Protein AF-A0A443SIG7-F1 (afdb_monomer_lite)

Radius of gyration: 27.16 Å; chains: 1; bounding box: 124×50×59 Å

Secondary structure (DSSP, 8-state):
---S-SS--GGG--HHHHHHHHHHHHTSTTT-SHHHHHHHHTTHHHHHHHHHHHHTS-HHHHT-HHHHHHHHHHHHHHHHHHTT-HHHHHHHHTGGGGHHHHHHHHHHHHHHHHHHH-S--HHHHHHHHHHHHHHHHHHTT-HHHHHHHHTSTTHHHHHHHHHHHGGGGS-HHHHHHHHHHHHHHHHHHHHH-HHHHHHHTT-HHHHHHHHHHHHHHHHHHHHHHHHHHHHHHTTTTS---HHHHHHHHHHHHHHHHHHHHHHHHHHHHHHHHHHHHTT-HHHHHHHHHHSGGGSSHHHHHHHHHHHHHHHHHT-S-HHHHHHHHHHHHHHHHHHHHHHHHHHHHHTTTT-------PPP-----

Organism: NCBI:txid299467

Structure (mmCIF, N/CA/C/O backbone):
data_AF-A0A443SIG7-F1
#
_entry.id   AF-A0A443SIG7-F1
#
loop_
_atom_site.group_PDB
_atom_site.id
_atom_site.type_symbol
_atom_site.label_atom_id
_atom_site.label_alt_id
_atom_site.label_comp_id
_atom_site.label_asym_id
_atom_site.label_entity_id
_atom_site.label_seq_id
_atom_site.pdbx_PDB_ins_code
_atom_site.Cartn_x
_atom_site.Cartn_y
_atom_site.Cartn_z
_atom_site.occupancy
_atom_site.B_iso_or_equiv
_atom_site.auth_seq_id
_atom_site.auth_comp_id
_atom_site.auth_asym_id
_atom_site.auth_atom_id
_atom_site.pdbx_PDB_model_num
ATOM 1 N N . GLN A 1 1 ? 17.586 32.064 3.138 1.00 34.78 1 GLN A N 1
ATOM 2 C CA . GLN A 1 1 ? 17.735 30.703 2.577 1.00 34.78 1 GLN A CA 1
ATOM 3 C C . GLN A 1 1 ? 18.162 29.761 3.699 1.00 34.78 1 GLN A C 1
ATOM 5 O O . GLN A 1 1 ? 19.307 29.815 4.121 1.00 34.78 1 GLN A O 1
ATOM 10 N N . LYS A 1 2 ? 17.239 28.972 4.264 1.00 30.78 2 LYS A N 1
ATOM 11 C CA . LYS A 1 2 ? 17.578 27.920 5.239 1.00 30.78 2 LYS A CA 1
ATOM 12 C C . LYS A 1 2 ? 17.814 26.638 4.442 1.00 30.78 2 LYS A C 1
ATOM 14 O O . LYS A 1 2 ? 16.876 26.116 3.851 1.00 30.78 2 LYS A O 1
ATOM 19 N N . GLY A 1 3 ? 19.074 26.225 4.333 1.00 35.19 3 GLY A N 1
ATOM 20 C CA . GLY A 1 3 ? 19.478 25.070 3.533 1.00 35.19 3 GLY A CA 1
ATOM 21 C C . GLY A 1 3 ? 18.903 23.756 4.065 1.00 35.19 3 GLY A C 1
ATOM 22 O O . GLY A 1 3 ? 18.755 23.576 5.272 1.00 35.19 3 GLY A O 1
ATOM 23 N N . TYR A 1 4 ? 18.644 22.827 3.145 1.00 49.25 4 TYR A N 1
ATOM 24 C CA . TYR A 1 4 ? 18.158 21.455 3.365 1.00 49.25 4 TYR A CA 1
ATOM 25 C C . TYR A 1 4 ? 19.145 20.543 4.137 1.00 49.25 4 TYR A C 1
ATOM 27 O O . TYR A 1 4 ? 18.933 19.343 4.256 1.00 49.25 4 TYR A O 1
ATOM 35 N N . GLY A 1 5 ? 20.232 21.091 4.686 1.00 42.56 5 GLY A N 1
ATOM 36 C CA . GLY A 1 5 ? 21.364 20.340 5.234 1.00 42.56 5 GLY A CA 1
ATOM 37 C C . GLY A 1 5 ? 21.281 19.981 6.717 1.00 42.56 5 GLY A C 1
ATOM 38 O O . GLY A 1 5 ? 22.326 19.831 7.339 1.00 42.56 5 GLY A O 1
ATOM 39 N N . LYS A 1 6 ? 20.092 19.866 7.325 1.00 42.84 6 LYS A N 1
ATOM 40 C CA . LYS A 1 6 ? 19.992 19.585 8.775 1.00 42.84 6 LYS A CA 1
ATOM 41 C C . LYS A 1 6 ? 20.247 18.121 9.175 1.00 42.84 6 LYS A C 1
ATOM 43 O O . LYS A 1 6 ? 20.350 17.856 10.366 1.00 42.84 6 LYS A O 1
ATOM 48 N N . TYR A 1 7 ? 20.408 17.205 8.214 1.00 42.66 7 TYR A N 1
ATOM 49 C CA . TYR A 1 7 ? 20.601 15.766 8.476 1.00 42.66 7 TYR A CA 1
ATOM 50 C C . TYR A 1 7 ? 21.721 15.101 7.655 1.00 42.66 7 TYR A C 1
ATOM 52 O O . TYR A 1 7 ? 21.844 13.879 7.652 1.00 42.66 7 TYR A O 1
ATOM 60 N N . LEU A 1 8 ? 22.562 15.872 6.958 1.00 45.09 8 LEU A N 1
ATOM 61 C CA . LEU A 1 8 ? 23.680 15.303 6.202 1.00 45.09 8 LEU A CA 1
ATOM 62 C C . LEU A 1 8 ? 24.893 15.152 7.124 1.00 45.09 8 LEU A C 1
ATOM 64 O O . LEU A 1 8 ? 25.552 16.135 7.460 1.00 45.09 8 LEU A O 1
ATOM 68 N N . LYS A 1 9 ? 25.199 13.914 7.531 1.00 49.16 9 LYS A N 1
ATOM 69 C CA . LYS A 1 9 ? 26.505 13.596 8.123 1.00 49.16 9 LYS A CA 1
ATOM 70 C C . LYS A 1 9 ? 27.588 14.002 7.109 1.00 49.16 9 LYS A C 1
ATOM 72 O O . LYS A 1 9 ? 27.497 13.674 5.932 1.00 49.16 9 LYS A O 1
ATOM 77 N N . LEU A 1 10 ? 28.605 14.749 7.533 1.00 52.97 10 LEU A N 1
ATOM 78 C CA . LEU A 1 10 ? 29.666 15.230 6.630 1.00 52.97 10 LEU A CA 1
ATOM 79 C C . LEU A 1 10 ? 30.520 14.090 6.037 1.00 52.97 10 LEU A C 1
ATOM 81 O O . LEU A 1 10 ? 31.121 14.272 4.984 1.00 52.97 10 LEU A O 1
ATOM 85 N N . SER A 1 11 ? 30.524 12.910 6.668 1.00 54.34 11 SER A N 1
ATOM 86 C CA . SER A 1 11 ? 31.196 11.682 6.203 1.00 54.34 11 SER A CA 1
ATOM 87 C C . SER A 1 11 ? 30.579 11.055 4.948 1.00 54.34 11 SER A C 1
ATOM 89 O O . SER A 1 11 ? 31.160 10.162 4.345 1.00 54.34 11 SER A O 1
ATOM 91 N N . ASP A 1 12 ? 29.394 11.517 4.564 1.00 56.91 12 ASP A N 1
ATOM 92 C CA . ASP A 1 12 ? 28.459 10.810 3.693 1.00 56.91 12 ASP A CA 1
ATOM 93 C C . ASP A 1 12 ? 28.287 11.492 2.322 1.00 56.91 12 ASP A C 1
ATOM 95 O O . ASP A 1 12 ? 27.415 11.122 1.528 1.00 56.91 12 ASP A O 1
ATOM 99 N N . LEU A 1 13 ? 29.094 12.524 2.067 1.00 60.69 13 LEU A N 1
ATOM 100 C CA . LEU A 1 13 ? 28.895 13.534 1.034 1.00 60.69 13 LEU A CA 1
ATOM 101 C C . LEU A 1 13 ? 29.736 13.209 -0.211 1.00 60.69 13 LEU A C 1
ATOM 103 O O . LEU A 1 13 ? 30.848 13.698 -0.390 1.00 60.69 13 LEU A O 1
ATOM 107 N N . THR A 1 14 ? 29.203 12.349 -1.080 1.00 74.88 14 THR A N 1
ATOM 108 C CA . THR A 1 14 ? 29.806 12.028 -2.386 1.00 74.88 14 THR A CA 1
ATOM 109 C C . THR A 1 14 ? 29.138 12.819 -3.510 1.00 74.88 14 THR A C 1
ATOM 111 O O . THR A 1 14 ? 27.962 13.176 -3.413 1.00 74.88 14 THR A O 1
ATOM 114 N N . ALA A 1 15 ? 29.858 13.049 -4.615 1.00 75.94 15 ALA A N 1
ATOM 115 C CA . ALA A 1 15 ? 29.297 13.703 -5.802 1.00 75.94 15 ALA A CA 1
ATOM 116 C C . ALA A 1 15 ? 28.029 12.988 -6.302 1.00 75.94 15 ALA A C 1
ATOM 118 O O . ALA A 1 15 ? 27.025 13.637 -6.574 1.00 75.94 15 ALA A O 1
ATOM 119 N N . GLY A 1 16 ? 28.033 11.649 -6.314 1.00 73.56 16 GLY A N 1
ATOM 120 C CA . GLY A 1 16 ? 26.863 10.855 -6.695 1.00 73.56 16 GLY A CA 1
ATOM 121 C C . GLY A 1 16 ? 25.656 11.069 -5.776 1.00 73.56 16 GLY A C 1
ATOM 122 O O . GLY A 1 16 ? 24.537 11.206 -6.263 1.00 73.56 16 GLY A O 1
ATOM 123 N N . ARG A 1 17 ? 25.862 11.162 -4.454 1.00 73.56 17 ARG A N 1
ATOM 124 C CA . ARG A 1 17 ? 24.769 11.437 -3.508 1.00 73.56 17 ARG A CA 1
ATOM 125 C C . ARG A 1 17 ? 24.209 12.845 -3.697 1.00 73.56 17 ARG A C 1
ATOM 127 O O . ARG A 1 17 ? 22.998 13.007 -3.705 1.00 73.56 17 ARG A O 1
ATOM 134 N N . LEU A 1 18 ? 25.070 13.839 -3.917 1.00 78.81 18 LEU A N 1
ATOM 135 C CA . LEU A 1 18 ? 24.643 15.211 -4.202 1.00 78.81 18 LEU A CA 1
ATOM 136 C C . LEU A 1 18 ? 23.840 15.315 -5.502 1.00 78.81 18 LEU A C 1
ATOM 138 O O . LEU A 1 18 ? 22.799 15.966 -5.519 1.00 78.81 18 LEU A O 1
ATOM 142 N N . SER A 1 19 ? 24.288 14.654 -6.572 1.00 81.44 19 SER A N 1
ATOM 143 C CA . SER A 1 19 ? 23.535 14.587 -7.828 1.00 81.44 19 SER A CA 1
ATOM 144 C C . SER A 1 19 ? 22.163 13.946 -7.625 1.00 81.44 19 SER A C 1
ATOM 146 O O . SER A 1 19 ? 21.179 14.411 -8.192 1.00 81.44 19 SER A O 1
ATOM 148 N N . MET A 1 20 ? 22.076 12.920 -6.778 1.00 82.56 20 MET A N 1
ATOM 149 C CA . MET A 1 20 ? 20.815 12.249 -6.486 1.00 82.56 20 MET A CA 1
ATOM 150 C C . MET A 1 20 ? 19.847 13.116 -5.677 1.00 82.56 20 MET A C 1
ATOM 152 O O . MET A 1 20 ? 18.667 13.199 -6.007 1.00 82.56 20 MET A O 1
ATOM 156 N N . GLU A 1 21 ? 20.347 13.820 -4.662 1.00 82.56 21 GLU A N 1
ATOM 157 C CA . GLU A 1 21 ? 19.557 14.802 -3.911 1.00 82.56 21 GLU A CA 1
ATOM 158 C C . GLU A 1 21 ? 19.082 15.951 -4.813 1.00 82.56 21 GLU A C 1
ATOM 160 O O . GLU A 1 21 ? 17.947 16.413 -4.693 1.00 82.56 21 GLU A O 1
ATOM 165 N N . ALA A 1 22 ? 19.910 16.376 -5.775 1.00 84.44 22 ALA A N 1
ATOM 166 C CA . ALA A 1 22 ? 19.501 17.353 -6.778 1.00 84.44 22 ALA A CA 1
ATOM 167 C C . ALA A 1 22 ? 18.354 16.818 -7.652 1.00 84.44 22 ALA A C 1
ATOM 169 O O . ALA A 1 22 ? 17.373 17.530 -7.851 1.00 84.44 22 ALA A O 1
ATOM 170 N N . LEU A 1 23 ? 18.422 15.561 -8.113 1.00 84.88 23 LEU A N 1
ATOM 171 C CA . LEU A 1 23 ? 17.328 14.932 -8.864 1.00 84.88 23 LEU A CA 1
ATOM 172 C C . LEU A 1 23 ? 16.041 14.835 -8.037 1.00 84.88 23 LEU A C 1
ATOM 174 O O . LEU A 1 23 ? 14.973 15.169 -8.547 1.00 84.88 23 LEU A O 1
ATOM 178 N N . LEU A 1 24 ? 16.119 14.437 -6.764 1.00 84.75 24 LEU A N 1
ATOM 179 C CA . LEU A 1 24 ? 14.957 14.406 -5.866 1.00 84.75 24 LEU A CA 1
ATOM 180 C C . LEU A 1 24 ? 14.343 15.801 -5.689 1.00 84.75 24 LEU A C 1
ATOM 182 O O . LEU A 1 24 ? 13.122 15.945 -5.715 1.00 84.75 24 LEU A O 1
ATOM 186 N N . GLY A 1 25 ? 15.177 16.837 -5.569 1.00 84.44 25 GLY A N 1
ATOM 187 C CA . GLY A 1 25 ? 14.729 18.226 -5.505 1.00 84.44 25 GLY A CA 1
ATOM 188 C C . GLY A 1 25 ? 14.036 18.688 -6.790 1.00 84.44 25 GLY A C 1
ATOM 189 O O . GLY A 1 25 ? 12.935 19.241 -6.726 1.00 84.44 25 GLY A O 1
ATOM 190 N N . LEU A 1 26 ? 14.647 18.422 -7.948 1.00 86.38 26 LEU A N 1
ATOM 191 C CA . LEU A 1 26 ? 14.158 18.839 -9.269 1.00 86.38 26 LEU A CA 1
ATOM 192 C C . LEU A 1 26 ? 12.921 18.063 -9.740 1.00 86.38 26 LEU A C 1
ATOM 194 O O . LEU A 1 26 ? 12.157 18.576 -10.547 1.00 86.38 26 LEU A O 1
ATOM 198 N N . THR A 1 27 ? 12.701 16.849 -9.236 1.00 85.75 27 THR A N 1
ATOM 199 C CA . THR A 1 27 ? 11.511 16.029 -9.543 1.00 85.75 27 THR A CA 1
ATOM 200 C C . THR A 1 27 ? 10.399 16.170 -8.501 1.00 85.75 27 THR A C 1
ATOM 202 O O . THR A 1 27 ? 9.332 15.573 -8.643 1.00 85.75 27 THR A O 1
ATOM 205 N N . SER A 1 28 ? 10.629 16.948 -7.439 1.00 85.62 28 SER A N 1
ATOM 206 C CA . SER A 1 28 ? 9.660 17.130 -6.358 1.00 85.62 28 SER A CA 1
ATOM 207 C C . SER A 1 28 ? 8.404 17.879 -6.816 1.00 85.62 28 SER A C 1
ATOM 209 O O . SER A 1 28 ? 8.439 18.670 -7.759 1.00 85.62 28 SER A O 1
ATOM 211 N N . LYS A 1 29 ? 7.304 17.741 -6.059 1.00 78.12 29 LYS A N 1
ATOM 212 C CA . LYS A 1 29 ? 6.059 18.504 -6.292 1.00 78.12 29 LYS A CA 1
ATOM 213 C C . LYS A 1 29 ? 6.284 20.023 -6.387 1.00 78.12 29 LYS A C 1
ATOM 215 O O . LYS A 1 29 ? 5.519 20.712 -7.045 1.00 78.12 29 LYS A O 1
ATOM 220 N N . ARG A 1 30 ? 7.327 20.551 -5.732 1.00 78.25 30 ARG A N 1
ATOM 221 C CA . ARG A 1 30 ? 7.650 21.989 -5.713 1.00 78.25 30 ARG A CA 1
ATOM 222 C C . ARG A 1 30 ? 8.311 22.481 -7.001 1.00 78.25 30 ARG A C 1
ATOM 224 O O . ARG A 1 30 ? 8.228 23.668 -7.288 1.00 78.25 30 ARG A O 1
ATOM 231 N N . ALA A 1 31 ? 8.996 21.603 -7.731 1.00 78.31 31 ALA A N 1
ATOM 232 C CA . ALA A 1 31 ? 9.748 21.964 -8.930 1.00 78.31 31 ALA A CA 1
ATOM 233 C C . ALA A 1 31 ? 8.880 22.008 -10.204 1.00 78.31 31 ALA A C 1
ATOM 235 O O . ALA A 1 31 ? 9.324 22.541 -11.221 1.00 78.31 31 ALA A O 1
ATOM 236 N N . GLY A 1 32 ? 7.643 21.501 -10.130 1.00 77.25 32 GLY A N 1
ATOM 237 C CA . GLY A 1 32 ? 6.723 21.392 -11.262 1.00 77.25 32 GLY A CA 1
ATOM 238 C C . GLY A 1 32 ? 7.026 20.195 -12.169 1.00 77.25 32 GLY A C 1
ATOM 239 O O . GLY A 1 32 ? 7.974 19.444 -11.942 1.00 77.25 32 GLY A O 1
ATOM 240 N N . ASP A 1 33 ? 6.203 20.004 -13.201 1.00 85.62 33 ASP A N 1
ATOM 241 C CA . ASP A 1 33 ? 6.265 18.801 -14.044 1.00 85.62 33 ASP A CA 1
ATOM 242 C C . ASP A 1 33 ? 7.293 18.870 -15.180 1.00 85.62 33 ASP A C 1
ATOM 244 O O . ASP A 1 33 ? 7.703 17.824 -15.683 1.00 85.62 33 ASP A O 1
ATOM 248 N N . TRP A 1 34 ? 7.783 20.067 -15.528 1.00 87.38 34 TRP A N 1
ATOM 249 C CA . TRP A 1 34 ? 8.706 20.268 -16.655 1.00 87.38 34 TRP A CA 1
ATOM 250 C C . TRP A 1 34 ? 9.925 19.335 -16.588 1.00 87.38 34 TRP A C 1
ATOM 252 O O . TRP A 1 34 ? 10.297 18.720 -17.583 1.00 87.38 34 TRP A O 1
ATOM 262 N N . PHE A 1 35 ? 10.528 19.169 -15.403 1.00 89.44 35 PHE A N 1
ATOM 263 C CA . PHE A 1 35 ? 11.728 18.347 -15.257 1.00 89.44 35 PHE A CA 1
ATOM 264 C C . PHE A 1 35 ? 11.408 16.852 -15.296 1.00 89.44 35 PHE A C 1
ATOM 266 O O . PHE A 1 35 ? 12.226 16.064 -15.763 1.00 89.44 35 PHE A O 1
ATOM 273 N N . LYS A 1 36 ? 10.216 16.442 -14.839 1.00 93.81 36 LYS A N 1
ATOM 274 C CA . LYS A 1 36 ? 9.772 15.045 -14.946 1.00 93.81 36 LYS A CA 1
ATOM 275 C C . LYS A 1 36 ? 9.629 14.637 -16.411 1.00 93.81 36 LYS A C 1
ATOM 277 O O . LYS A 1 36 ? 9.979 13.511 -16.759 1.00 93.81 36 LYS A O 1
ATOM 282 N N . GLU A 1 37 ? 9.119 15.537 -17.248 1.00 93.31 37 GLU A N 1
ATOM 283 C CA . GLU A 1 37 ? 8.978 15.328 -18.692 1.00 93.31 37 GLU A CA 1
ATOM 284 C C . GLU A 1 37 ? 10.331 15.358 -19.400 1.00 93.31 37 GLU A C 1
ATOM 286 O O . GLU A 1 37 ? 10.642 14.447 -20.168 1.00 93.31 37 GLU A O 1
ATOM 291 N N . GLU A 1 38 ? 11.169 16.347 -19.086 1.00 93.31 38 GLU A N 1
ATOM 292 C CA . GLU A 1 38 ? 12.507 16.479 -19.665 1.00 93.31 38 GLU A CA 1
ATOM 293 C C . GLU A 1 38 ? 13.370 15.247 -19.354 1.00 93.31 38 GLU A C 1
ATOM 295 O O . GLU A 1 38 ? 14.042 14.706 -20.233 1.00 93.31 38 GLU A O 1
ATOM 300 N N . LEU A 1 39 ? 13.289 14.720 -18.125 1.00 94.00 39 LEU A N 1
ATOM 301 C CA . LEU A 1 39 ? 14.011 13.510 -17.734 1.00 94.00 39 LEU A CA 1
ATOM 302 C C . LEU A 1 39 ? 13.587 12.285 -18.559 1.00 94.00 39 LEU A C 1
ATOM 304 O O . LEU A 1 39 ? 14.423 11.429 -18.857 1.00 94.00 39 LEU A O 1
ATOM 308 N N . ARG A 1 40 ? 12.315 12.196 -18.965 1.00 96.12 40 ARG A N 1
ATOM 309 C CA . ARG A 1 40 ? 11.836 11.152 -19.883 1.00 96.12 40 ARG A CA 1
ATOM 310 C C . ARG A 1 40 ? 12.353 11.386 -21.302 1.00 96.12 40 ARG A C 1
ATOM 312 O O . ARG A 1 40 ? 12.882 10.454 -21.907 1.00 96.12 40 ARG A O 1
ATOM 319 N N . ILE A 1 41 ? 12.232 12.611 -21.821 1.00 95.81 41 ILE A N 1
ATOM 320 C CA . ILE A 1 41 ? 12.645 12.983 -23.187 1.00 95.81 41 ILE A CA 1
ATOM 321 C C . ILE A 1 41 ? 14.141 12.716 -23.400 1.00 95.81 41 ILE A C 1
ATOM 323 O O . ILE A 1 41 ? 14.531 12.132 -24.411 1.00 95.81 41 ILE A O 1
ATOM 327 N N . LEU A 1 42 ? 14.971 13.051 -22.411 1.00 95.19 42 LEU A N 1
ATOM 328 C CA . LEU A 1 42 ? 16.424 12.873 -22.446 1.00 95.19 42 LEU A CA 1
ATOM 329 C C . LEU A 1 42 ? 16.897 11.465 -22.044 1.00 95.19 42 LEU A C 1
ATOM 331 O O . LEU A 1 42 ? 18.089 11.270 -21.809 1.00 95.19 42 LEU A O 1
ATOM 335 N N . LYS A 1 43 ? 15.996 10.476 -21.944 1.00 95.00 43 LYS A N 1
ATOM 336 C CA . LYS A 1 43 ? 16.325 9.087 -21.556 1.00 95.00 43 LYS A CA 1
ATOM 337 C C . LYS A 1 43 ? 16.930 8.944 -20.153 1.00 95.00 43 LYS A C 1
ATOM 339 O O . LYS A 1 43 ? 17.513 7.913 -19.817 1.00 95.00 43 LYS A O 1
ATOM 344 N N . GLY A 1 44 ? 16.736 9.940 -19.292 1.00 94.62 44 GLY A N 1
ATOM 345 C CA . GLY A 1 44 ? 17.080 9.863 -17.875 1.00 94.62 44 GLY A CA 1
ATOM 346 C C . GLY A 1 44 ? 16.261 8.792 -17.149 1.00 94.62 44 GLY A C 1
ATOM 347 O O . GLY A 1 44 ? 16.819 8.027 -16.366 1.00 94.62 44 GLY A O 1
ATOM 348 N N . CYS A 1 45 ? 14.969 8.652 -17.466 1.00 96.12 45 CYS A N 1
ATOM 349 C CA . CYS A 1 45 ? 14.142 7.560 -16.936 1.00 96.12 45 CYS A CA 1
ATOM 350 C C . CYS A 1 45 ? 14.698 6.174 -17.315 1.00 96.12 45 CYS A C 1
ATOM 352 O O . CYS A 1 45 ? 14.746 5.286 -16.466 1.00 96.12 45 CYS A O 1
ATOM 354 N N . ASP A 1 46 ? 15.174 5.990 -18.550 1.00 97.62 46 ASP A N 1
ATOM 355 C CA . ASP A 1 46 ? 15.806 4.747 -19.010 1.00 97.62 46 ASP A CA 1
ATOM 356 C C . ASP A 1 46 ? 17.055 4.424 -18.194 1.00 97.62 46 ASP A C 1
ATOM 358 O O . ASP A 1 46 ? 17.255 3.281 -17.789 1.00 97.62 46 ASP A O 1
ATOM 362 N N . PHE A 1 47 ? 17.897 5.428 -17.937 1.00 96.06 47 PHE A N 1
ATOM 363 C CA . PHE A 1 47 ? 19.086 5.266 -17.109 1.00 96.06 47 PHE A CA 1
ATOM 364 C C . PHE A 1 47 ? 18.730 4.813 -15.685 1.00 96.06 47 PHE A C 1
ATOM 366 O O . PHE A 1 47 ? 19.347 3.877 -15.173 1.00 96.06 47 PHE A O 1
ATOM 373 N N . LEU A 1 48 ? 17.714 5.422 -15.063 1.00 96.44 48 LEU A N 1
ATOM 374 C CA . LEU A 1 48 ? 17.253 5.049 -13.721 1.00 96.44 48 LEU A CA 1
ATOM 375 C C . LEU A 1 48 ? 16.721 3.610 -13.689 1.00 96.44 48 LEU A C 1
ATOM 377 O O . LEU A 1 48 ? 17.150 2.815 -12.853 1.00 96.44 48 LEU A O 1
ATOM 381 N N . MET A 1 49 ? 15.842 3.252 -14.629 1.00 97.88 49 MET A N 1
ATOM 382 C CA . MET A 1 49 ? 15.269 1.905 -14.705 1.00 97.88 49 MET A CA 1
ATOM 383 C C . MET A 1 49 ? 16.338 0.848 -14.985 1.00 97.88 49 MET A C 1
ATOM 385 O O . MET A 1 49 ? 16.374 -0.165 -14.296 1.00 97.88 49 MET A O 1
ATOM 389 N N . ASN A 1 50 ? 17.255 1.088 -15.929 1.00 97.44 50 ASN A N 1
ATOM 390 C CA . ASN A 1 50 ? 18.366 0.168 -16.194 1.00 97.44 50 ASN A CA 1
ATOM 391 C C . ASN A 1 50 ? 19.301 0.026 -14.995 1.00 97.44 50 ASN A C 1
ATOM 393 O O . ASN A 1 50 ? 19.786 -1.067 -14.736 1.00 97.44 50 ASN A O 1
ATOM 397 N N . THR A 1 51 ? 19.540 1.107 -14.251 1.00 94.88 51 THR A N 1
ATOM 398 C CA . THR A 1 51 ? 20.346 1.038 -13.027 1.00 94.88 51 THR A CA 1
ATOM 399 C C . THR A 1 51 ? 19.702 0.092 -12.017 1.00 94.88 51 THR A C 1
ATOM 401 O O . THR A 1 51 ? 20.391 -0.767 -11.481 1.00 94.88 51 THR A O 1
ATOM 404 N N . ILE A 1 52 ? 18.388 0.197 -11.792 1.00 96.75 52 ILE A N 1
ATOM 405 C CA . ILE A 1 52 ? 17.664 -0.704 -10.882 1.00 96.75 52 ILE A CA 1
ATOM 406 C C . ILE A 1 52 ? 17.681 -2.142 -11.411 1.00 96.75 52 ILE A C 1
ATOM 408 O O . ILE A 1 52 ? 17.998 -3.051 -10.652 1.00 96.75 52 ILE A O 1
ATOM 412 N N . ILE A 1 53 ? 17.389 -2.343 -12.701 1.00 96.81 53 ILE A N 1
ATOM 413 C CA . ILE A 1 53 ? 17.389 -3.665 -13.347 1.00 96.81 53 ILE A CA 1
ATOM 414 C C . ILE A 1 53 ? 18.738 -4.358 -13.159 1.00 96.81 53 ILE A C 1
ATOM 416 O O . ILE A 1 53 ? 18.771 -5.460 -12.623 1.00 96.81 53 ILE A O 1
ATOM 420 N N . ASN A 1 54 ? 19.835 -3.685 -13.512 1.00 94.44 54 ASN A N 1
ATOM 421 C CA . ASN A 1 54 ? 21.178 -4.255 -13.438 1.00 94.44 54 ASN A CA 1
ATOM 422 C C . ASN A 1 54 ? 21.594 -4.554 -11.988 1.00 94.44 54 ASN A C 1
ATOM 424 O O . ASN A 1 54 ? 22.216 -5.572 -11.718 1.00 94.44 54 ASN A O 1
ATOM 428 N N . LEU A 1 55 ? 21.236 -3.685 -11.034 1.00 93.38 55 LEU A N 1
ATOM 429 C CA . LEU A 1 55 ? 21.544 -3.905 -9.614 1.00 93.38 55 LEU A CA 1
ATOM 430 C C . LEU A 1 55 ? 20.679 -5.003 -8.969 1.00 93.38 55 LEU A C 1
ATOM 432 O O . LEU A 1 55 ? 21.003 -5.455 -7.876 1.00 93.38 55 LEU A O 1
ATOM 436 N N . CYS A 1 56 ? 19.594 -5.429 -9.615 1.00 93.31 56 CYS A N 1
ATOM 437 C CA . CYS A 1 56 ? 18.736 -6.520 -9.148 1.00 93.31 56 CYS A CA 1
ATOM 438 C C . CYS A 1 56 ? 19.003 -7.850 -9.876 1.00 93.31 56 CYS A C 1
ATOM 440 O O . CYS A 1 56 ? 18.219 -8.783 -9.714 1.00 93.31 56 CYS A O 1
ATOM 442 N N . GLU A 1 57 ? 20.060 -7.956 -10.694 1.00 87.38 57 GLU A N 1
ATOM 443 C CA . GLU A 1 57 ? 20.371 -9.191 -11.436 1.00 87.38 57 GLU A CA 1
ATOM 444 C C . GLU A 1 57 ? 20.782 -10.355 -10.521 1.00 87.38 57 GLU A C 1
ATOM 446 O O . GLU A 1 57 ? 20.485 -11.506 -10.842 1.00 87.38 57 GLU A O 1
ATOM 451 N N . SER A 1 58 ? 21.417 -10.070 -9.377 1.00 82.44 58 SER A N 1
ATOM 452 C CA . SER A 1 58 ? 21.857 -11.080 -8.410 1.00 82.44 58 SER A CA 1
ATOM 453 C C . SER A 1 58 ? 21.301 -10.820 -7.011 1.00 82.44 58 SER A C 1
ATOM 455 O O . SER A 1 58 ? 21.534 -9.764 -6.424 1.00 82.44 58 SER A O 1
ATOM 457 N N . GLU A 1 59 ? 20.620 -11.813 -6.429 1.00 75.31 59 GLU A N 1
ATOM 458 C CA . GLU A 1 59 ? 20.111 -11.737 -5.051 1.00 75.31 59 GLU A CA 1
ATOM 459 C C . GLU A 1 59 ? 21.233 -11.649 -4.006 1.00 75.31 59 GLU A C 1
ATOM 461 O O . GLU A 1 59 ? 21.032 -11.055 -2.948 1.00 75.31 59 GLU A O 1
ATOM 466 N N . THR A 1 60 ? 22.429 -12.186 -4.290 1.00 75.62 60 THR A N 1
ATOM 467 C CA . THR A 1 60 ? 23.578 -12.050 -3.375 1.00 75.62 60 THR A CA 1
ATOM 468 C C . THR A 1 60 ? 23.952 -10.594 -3.163 1.00 75.62 60 THR A C 1
ATOM 470 O O . THR A 1 60 ? 24.322 -10.209 -2.058 1.00 75.62 60 THR A O 1
ATOM 473 N N . ASP A 1 61 ? 23.803 -9.790 -4.210 1.00 76.19 61 ASP A N 1
ATOM 474 C CA . ASP A 1 61 ? 24.225 -8.397 -4.223 1.00 76.19 61 ASP A CA 1
ATOM 475 C C . ASP A 1 61 ? 23.162 -7.498 -3.577 1.00 76.19 61 ASP A C 1
ATOM 477 O O . ASP A 1 61 ? 23.471 -6.414 -3.093 1.00 76.19 61 ASP A O 1
ATOM 481 N N . LEU A 1 62 ? 21.911 -7.966 -3.488 1.00 83.56 62 LEU A N 1
ATOM 482 C CA . LEU A 1 62 ? 20.840 -7.276 -2.766 1.00 83.56 62 LEU A CA 1
ATOM 483 C C . LEU A 1 62 ? 20.983 -7.365 -1.237 1.00 83.56 62 LEU A C 1
ATOM 485 O O . LEU A 1 62 ? 20.334 -6.600 -0.523 1.00 83.56 62 LEU A O 1
ATOM 489 N N . ASN A 1 63 ? 21.835 -8.266 -0.733 1.00 82.44 63 ASN A N 1
ATOM 490 C CA . ASN A 1 63 ? 22.213 -8.305 0.683 1.00 82.44 63 ASN A CA 1
ATOM 491 C C . ASN A 1 63 ? 23.285 -7.261 1.039 1.00 82.44 63 ASN A C 1
ATOM 493 O O . ASN A 1 63 ? 23.509 -7.012 2.224 1.00 82.44 63 ASN A O 1
ATOM 497 N N . ASP A 1 64 ? 23.947 -6.646 0.050 1.00 87.81 64 ASP A N 1
ATOM 498 C CA . ASP A 1 64 ? 24.838 -5.514 0.295 1.00 87.81 64 ASP A CA 1
ATOM 499 C C . ASP A 1 64 ? 24.013 -4.251 0.572 1.00 87.81 64 ASP A C 1
ATOM 501 O O . ASP A 1 64 ? 23.287 -3.735 -0.284 1.00 87.81 64 ASP A O 1
ATOM 505 N N . GLU A 1 65 ? 24.134 -3.725 1.790 1.00 86.44 65 GLU A N 1
ATOM 506 C CA . GLU A 1 65 ? 23.364 -2.560 2.230 1.00 86.44 65 GLU A CA 1
ATOM 507 C C . GLU A 1 65 ? 23.659 -1.314 1.373 1.00 86.44 65 GLU A C 1
ATOM 509 O O . GLU A 1 65 ? 22.777 -0.487 1.127 1.00 86.44 65 GLU A O 1
ATOM 514 N N . GLY A 1 66 ? 24.892 -1.167 0.874 1.00 87.00 66 GLY A N 1
ATOM 515 C CA . GLY A 1 66 ? 25.284 -0.063 -0.001 1.00 87.00 66 GLY A CA 1
ATOM 516 C C . GLY A 1 66 ? 24.551 -0.098 -1.343 1.00 87.00 66 GLY A C 1
ATOM 517 O O . GLY A 1 66 ? 24.046 0.931 -1.810 1.00 87.00 66 GLY A O 1
ATOM 518 N N . GLN A 1 67 ? 24.453 -1.282 -1.941 1.00 89.19 67 GLN A N 1
ATOM 519 C CA . GLN A 1 67 ? 23.716 -1.537 -3.171 1.00 89.19 67 GLN A CA 1
ATOM 520 C C . GLN A 1 67 ? 22.213 -1.342 -2.983 1.00 89.19 67 GLN A C 1
ATOM 522 O O . GLN A 1 67 ? 21.595 -0.628 -3.777 1.00 89.19 67 GLN A O 1
ATOM 527 N N . LEU A 1 68 ? 21.635 -1.879 -1.908 1.00 92.31 68 LEU A N 1
ATOM 528 C CA . LEU A 1 68 ? 20.215 -1.712 -1.605 1.00 92.31 68 LEU A CA 1
ATOM 529 C C . LEU A 1 68 ? 19.848 -0.235 -1.398 1.00 92.31 68 LEU A C 1
ATOM 531 O O . LEU A 1 68 ? 18.897 0.264 -1.996 1.00 92.31 68 LEU A O 1
ATOM 535 N N . ASN A 1 69 ? 20.669 0.511 -0.655 1.00 90.88 69 ASN A N 1
ATOM 536 C CA . ASN A 1 69 ? 20.499 1.954 -0.472 1.00 90.88 69 ASN A CA 1
ATOM 537 C C . ASN A 1 69 ? 20.604 2.736 -1.793 1.00 90.88 69 ASN A C 1
ATOM 539 O O . ASN A 1 69 ? 19.964 3.778 -1.964 1.00 90.88 69 ASN A O 1
ATOM 543 N N . LYS A 1 70 ? 21.419 2.265 -2.744 1.00 91.06 70 LYS A N 1
ATOM 544 C CA . LYS A 1 70 ? 21.486 2.852 -4.087 1.00 91.06 70 LYS A CA 1
ATOM 545 C C . LYS A 1 70 ? 20.201 2.575 -4.869 1.00 91.06 70 LYS A C 1
ATOM 547 O O . LYS A 1 70 ? 19.679 3.507 -5.476 1.00 91.06 70 LYS A O 1
ATOM 552 N N . ILE A 1 71 ? 19.685 1.346 -4.810 1.00 94.94 71 ILE A N 1
ATOM 553 C CA . ILE A 1 71 ? 18.412 0.956 -5.431 1.00 94.94 71 ILE A CA 1
ATOM 554 C C . ILE A 1 71 ? 17.263 1.798 -4.869 1.00 94.94 71 ILE A C 1
ATOM 556 O O . ILE A 1 71 ? 16.560 2.432 -5.654 1.00 94.94 71 ILE A O 1
ATOM 560 N N . ASP A 1 72 ? 17.118 1.879 -3.543 1.00 94.62 72 ASP A N 1
ATOM 561 C CA . ASP A 1 72 ? 16.077 2.675 -2.874 1.00 94.62 72 ASP A CA 1
ATOM 562 C C . ASP A 1 72 ? 16.100 4.136 -3.336 1.00 94.62 72 ASP A C 1
ATOM 564 O O . ASP A 1 72 ? 15.092 4.675 -3.794 1.00 94.62 72 ASP A O 1
ATOM 568 N N . ARG A 1 73 ? 17.277 4.774 -3.333 1.00 91.62 73 ARG A N 1
ATOM 569 C CA . ARG A 1 73 ? 17.408 6.155 -3.815 1.00 91.62 73 ARG A CA 1
ATOM 570 C C . ARG A 1 73 ? 16.963 6.289 -5.266 1.00 91.62 73 ARG A C 1
ATOM 572 O O . ARG A 1 73 ? 16.252 7.240 -5.589 1.00 91.62 73 ARG A O 1
ATOM 579 N N . THR A 1 74 ? 17.375 5.370 -6.142 1.00 95.25 74 THR A N 1
ATOM 580 C CA . THR A 1 74 ? 16.973 5.378 -7.558 1.00 95.25 74 THR A CA 1
ATOM 581 C C . THR A 1 74 ? 15.467 5.205 -7.715 1.00 95.25 74 THR A C 1
ATOM 583 O O . THR A 1 74 ? 14.857 5.969 -8.464 1.00 95.25 74 THR A O 1
ATOM 586 N N . LEU A 1 75 ? 14.852 4.301 -6.950 1.00 97.62 75 LEU A N 1
ATOM 587 C CA . LEU A 1 75 ? 13.401 4.117 -6.915 1.00 97.62 75 LEU A CA 1
ATOM 588 C C . LEU A 1 75 ? 12.677 5.392 -6.481 1.00 97.62 75 LEU A C 1
ATOM 590 O O . LEU A 1 75 ? 11.699 5.759 -7.114 1.00 97.62 75 LEU A O 1
ATOM 594 N N . ARG A 1 76 ? 13.180 6.136 -5.493 1.00 95.81 76 ARG A N 1
ATOM 595 C CA . ARG A 1 76 ? 12.546 7.392 -5.046 1.00 95.81 76 ARG A CA 1
ATOM 596 C C . ARG A 1 76 ? 12.511 8.484 -6.120 1.00 95.81 76 ARG A C 1
ATOM 598 O O . ARG A 1 76 ? 11.584 9.289 -6.160 1.00 95.81 76 ARG A O 1
ATOM 605 N N . VAL A 1 77 ? 13.484 8.518 -7.035 1.00 95.44 77 VAL A N 1
ATOM 606 C CA . VAL A 1 77 ? 13.390 9.414 -8.204 1.00 95.44 77 VAL A CA 1
ATOM 607 C C . VAL A 1 77 ? 12.334 8.903 -9.184 1.00 95.44 77 VAL A C 1
ATOM 609 O O . VAL A 1 77 ? 11.565 9.708 -9.702 1.00 95.44 77 VAL A O 1
ATOM 612 N N . VAL A 1 78 ? 12.239 7.584 -9.392 1.00 97.62 78 VAL A N 1
ATOM 613 C CA . VAL A 1 78 ? 11.177 6.966 -10.209 1.00 97.62 78 VAL A CA 1
ATOM 614 C C . VAL A 1 78 ? 9.782 7.233 -9.612 1.00 97.62 78 VAL A C 1
ATOM 616 O O . VAL A 1 78 ? 8.853 7.590 -10.336 1.00 97.62 78 VAL A O 1
ATOM 619 N N . GLU A 1 79 ? 9.636 7.146 -8.291 1.00 96.56 79 GLU A N 1
ATOM 620 C CA . GLU A 1 79 ? 8.433 7.525 -7.540 1.00 96.56 79 GLU A CA 1
ATOM 621 C C . GLU A 1 79 ? 8.044 8.979 -7.842 1.00 96.56 79 GLU A C 1
ATOM 623 O O . GLU A 1 79 ? 6.918 9.249 -8.257 1.00 96.56 79 GLU A O 1
ATOM 628 N N . ASN A 1 80 ? 8.982 9.922 -7.725 1.00 95.19 80 ASN A N 1
ATOM 629 C CA . ASN A 1 80 ? 8.698 11.335 -7.972 1.00 95.19 80 ASN A CA 1
ATOM 630 C C . ASN A 1 80 ? 8.262 11.617 -9.415 1.00 95.19 80 ASN A C 1
ATOM 632 O O . ASN A 1 80 ? 7.317 12.375 -9.640 1.00 95.19 80 ASN A O 1
ATOM 636 N N . VAL A 1 81 ? 8.941 11.025 -10.402 1.00 96.38 81 VAL A N 1
ATOM 637 C CA . VAL A 1 81 ? 8.618 11.278 -11.816 1.00 96.38 81 VAL A CA 1
ATOM 638 C C . VAL A 1 81 ? 7.333 10.590 -12.262 1.00 96.38 81 VAL A C 1
ATOM 640 O O . VAL A 1 81 ? 6.741 11.034 -13.241 1.00 96.38 81 VAL A O 1
ATOM 643 N N . THR A 1 82 ? 6.881 9.551 -11.553 1.00 96.06 82 THR A N 1
ATOM 644 C CA . THR A 1 82 ? 5.580 8.898 -11.789 1.00 96.06 82 THR A CA 1
ATOM 645 C C . THR A 1 82 ? 4.431 9.562 -11.039 1.00 96.06 82 THR A C 1
ATOM 647 O O . THR A 1 82 ? 3.272 9.362 -11.404 1.00 96.06 82 THR A O 1
ATOM 650 N N . PHE A 1 83 ? 4.712 10.361 -10.008 1.00 94.00 83 PHE A N 1
ATOM 651 C CA . PHE A 1 83 ? 3.676 11.037 -9.239 1.00 94.00 83 PHE A CA 1
ATOM 652 C C . PHE A 1 83 ? 2.951 12.089 -10.093 1.00 94.00 83 PHE A C 1
ATOM 654 O O . PHE A 1 83 ? 3.560 13.084 -10.506 1.00 94.00 83 PHE A O 1
ATOM 661 N N . MET A 1 84 ? 1.645 11.880 -10.306 1.00 90.56 84 MET A N 1
ATOM 662 C CA . MET A 1 84 ? 0.754 12.765 -11.075 1.00 90.56 84 MET A CA 1
ATOM 663 C C . MET A 1 84 ? 1.294 13.114 -12.475 1.00 90.56 84 MET A C 1
ATOM 665 O O . MET A 1 84 ? 1.164 14.246 -12.927 1.00 90.56 84 MET A O 1
ATOM 669 N N . ASN A 1 85 ? 1.935 12.160 -13.160 1.00 94.19 85 ASN A N 1
ATOM 670 C CA . ASN A 1 85 ? 2.443 12.355 -14.520 1.00 94.19 85 ASN A CA 1
ATOM 671 C C . ASN A 1 85 ? 2.105 11.139 -15.392 1.00 94.19 85 ASN A C 1
ATOM 673 O O . ASN A 1 85 ? 2.861 10.168 -15.456 1.00 94.19 85 ASN A O 1
ATOM 677 N N . GLU A 1 86 ? 0.947 11.197 -16.050 1.00 94.94 86 GLU A N 1
ATOM 678 C CA . GLU A 1 86 ? 0.369 10.084 -16.815 1.00 94.94 86 GLU A CA 1
ATOM 679 C C . GLU A 1 86 ? 1.306 9.581 -17.928 1.00 94.94 86 GLU A C 1
ATOM 681 O O . GLU A 1 86 ? 1.475 8.378 -18.128 1.00 94.94 86 GLU A O 1
ATOM 686 N N . GLU A 1 87 ? 1.993 10.495 -18.612 1.00 95.88 87 GLU A N 1
ATOM 687 C CA . GLU A 1 87 ? 2.920 10.147 -19.689 1.00 95.88 87 GLU A CA 1
ATOM 688 C C . GLU A 1 87 ? 4.157 9.393 -19.168 1.00 95.88 87 GLU A C 1
ATOM 690 O O . GLU A 1 87 ? 4.609 8.432 -19.793 1.00 95.88 87 GLU A O 1
ATOM 695 N N . ASN A 1 88 ? 4.677 9.750 -17.986 1.00 96.94 88 ASN A N 1
ATOM 696 C CA . ASN A 1 88 ? 5.744 8.982 -17.337 1.00 96.94 88 ASN A CA 1
ATOM 697 C C . ASN A 1 88 ? 5.253 7.625 -16.838 1.00 96.94 88 ASN A C 1
ATOM 699 O O . ASN A 1 88 ? 5.981 6.640 -16.963 1.00 96.94 88 ASN A O 1
ATOM 703 N N . GLN A 1 89 ? 4.032 7.552 -16.307 1.00 97.62 89 GLN A N 1
ATOM 704 C CA . GLN A 1 89 ? 3.437 6.286 -15.881 1.00 97.62 89 GLN A CA 1
ATOM 705 C C . GLN A 1 89 ? 3.336 5.317 -17.070 1.00 97.62 89 GLN A C 1
ATOM 707 O O . GLN A 1 89 ? 3.888 4.217 -17.006 1.00 97.62 89 GLN A O 1
ATOM 712 N N . LYS A 1 90 ? 2.738 5.748 -18.192 1.00 96.75 90 LYS A N 1
ATOM 713 C CA . LYS A 1 90 ? 2.643 4.960 -19.438 1.00 96.75 90 LYS A CA 1
ATOM 714 C C . LYS A 1 90 ? 4.015 4.523 -19.955 1.00 96.75 90 LYS A C 1
ATOM 716 O O . LYS A 1 90 ? 4.189 3.370 -20.361 1.00 96.75 90 LYS A O 1
ATOM 721 N N . TYR A 1 91 ? 4.992 5.430 -19.918 1.00 97.44 91 TYR A N 1
ATOM 722 C CA . TYR A 1 91 ? 6.358 5.153 -20.358 1.00 97.44 91 TYR A CA 1
ATOM 723 C C . TYR A 1 91 ? 7.025 4.046 -19.533 1.00 97.44 91 TYR A C 1
ATOM 725 O O . TYR A 1 91 ? 7.620 3.125 -20.089 1.00 97.44 91 TYR A O 1
ATOM 733 N N . ILE A 1 92 ? 6.903 4.112 -18.206 1.00 97.56 92 ILE A N 1
ATOM 734 C CA . ILE A 1 92 ? 7.555 3.175 -17.282 1.00 97.56 92 ILE A CA 1
ATOM 735 C C . ILE A 1 92 ? 6.885 1.799 -17.312 1.00 97.56 92 ILE A C 1
ATOM 737 O O . ILE A 1 92 ? 7.579 0.785 -17.326 1.00 97.56 92 ILE A O 1
ATOM 741 N N . ILE A 1 93 ? 5.551 1.747 -17.390 1.00 96.75 93 ILE A N 1
ATOM 742 C CA . ILE A 1 93 ? 4.793 0.487 -17.455 1.00 96.75 93 ILE A CA 1
ATOM 743 C C . ILE A 1 93 ? 5.208 -0.367 -18.664 1.00 96.75 93 ILE A C 1
ATOM 745 O O . ILE A 1 93 ? 5.292 -1.589 -18.574 1.00 96.75 93 ILE A O 1
ATOM 749 N N . THR A 1 94 ? 5.485 0.275 -19.799 1.00 95.62 94 THR A N 1
ATOM 750 C CA . THR A 1 94 ? 5.838 -0.402 -21.058 1.00 95.62 94 THR A CA 1
ATOM 751 C C . THR A 1 94 ? 7.347 -0.564 -21.257 1.00 95.62 94 THR A C 1
ATOM 753 O O . THR A 1 94 ? 7.786 -1.137 -22.260 1.00 95.62 94 THR A O 1
ATOM 756 N N . TYR A 1 95 ? 8.161 -0.099 -20.302 1.00 97.62 95 TYR A N 1
ATOM 757 C CA . TYR A 1 95 ? 9.609 -0.067 -20.442 1.00 97.62 95 TYR A CA 1
ATOM 758 C C . TYR A 1 95 ? 10.193 -1.462 -20.669 1.00 97.62 95 TYR A C 1
ATOM 760 O O . TYR A 1 95 ? 10.019 -2.361 -19.843 1.00 97.62 95 TYR A O 1
ATOM 768 N N . LYS A 1 96 ? 10.896 -1.634 -21.800 1.00 96.75 96 LYS A N 1
ATOM 769 C CA . LYS A 1 96 ? 11.478 -2.916 -22.237 1.00 96.75 96 LYS A CA 1
ATOM 770 C C . LYS A 1 96 ? 10.482 -4.079 -22.109 1.00 96.75 96 LYS A C 1
ATOM 772 O O . LYS A 1 96 ? 10.802 -5.115 -21.534 1.00 96.75 96 LYS A O 1
ATOM 777 N N . SER A 1 97 ? 9.265 -3.884 -22.616 1.00 95.31 97 SER A N 1
ATOM 778 C CA . SER A 1 97 ? 8.200 -4.895 -22.581 1.00 95.31 97 SER A CA 1
ATOM 779 C C . SER A 1 97 ? 7.821 -5.343 -21.161 1.00 95.31 97 SER A C 1
ATOM 781 O O . SER A 1 97 ? 7.496 -6.505 -20.946 1.00 95.31 97 SER A O 1
ATOM 783 N N . GLY A 1 98 ? 7.871 -4.425 -20.188 1.00 95.50 98 GLY A N 1
ATOM 784 C CA . GLY A 1 98 ? 7.492 -4.687 -18.796 1.00 95.50 98 GLY A CA 1
ATOM 785 C C . GLY A 1 98 ? 8.624 -5.212 -17.906 1.00 95.50 98 GLY A C 1
ATOM 786 O O . GLY A 1 98 ? 8.370 -5.534 -16.746 1.00 95.50 98 GLY A O 1
ATOM 787 N N . LEU A 1 99 ? 9.871 -5.253 -18.394 1.00 97.06 99 LEU A N 1
ATOM 788 C CA . LEU A 1 99 ? 11.027 -5.736 -17.625 1.00 97.06 99 LEU A CA 1
ATOM 789 C C . LEU A 1 99 ? 11.206 -4.988 -16.297 1.00 97.06 99 LEU A C 1
ATOM 791 O O . LEU A 1 99 ? 11.528 -5.600 -15.284 1.00 97.06 99 LEU A O 1
ATOM 795 N N . PHE A 1 100 ? 10.968 -3.673 -16.274 1.00 98.06 100 PHE A N 1
ATOM 796 C CA . PHE A 1 100 ? 11.068 -2.905 -15.031 1.00 98.06 100 PHE A CA 1
ATOM 797 C C . PHE A 1 100 ? 10.032 -3.353 -13.988 1.00 98.06 100 PHE A C 1
ATOM 799 O O . PHE A 1 100 ? 10.371 -3.521 -12.819 1.00 98.06 100 PHE A O 1
ATOM 806 N N . ILE A 1 101 ? 8.792 -3.612 -14.416 1.00 98.19 101 ILE A N 1
ATOM 807 C CA . ILE A 1 101 ? 7.729 -4.118 -13.537 1.00 98.19 101 ILE A CA 1
ATOM 808 C C . ILE A 1 101 ? 8.089 -5.510 -13.012 1.00 98.19 101 ILE A C 1
ATOM 810 O O . ILE A 1 101 ? 7.958 -5.765 -11.815 1.00 98.19 101 ILE A O 1
ATOM 814 N N . GLU A 1 102 ? 8.614 -6.384 -13.875 1.00 97.56 102 GLU A N 1
ATOM 815 C CA . GLU A 1 102 ? 9.095 -7.708 -13.476 1.00 97.56 102 GLU A CA 1
ATOM 816 C C . GLU A 1 102 ? 10.196 -7.613 -12.408 1.00 97.56 102 GLU A C 1
ATOM 818 O O . GLU A 1 102 ? 10.123 -8.291 -11.379 1.00 97.56 102 GLU A O 1
ATOM 823 N N . THR A 1 103 ? 11.190 -6.744 -12.614 1.00 98.00 103 THR A N 1
ATOM 824 C CA . THR A 1 103 ? 12.252 -6.481 -11.635 1.00 98.00 103 THR A CA 1
ATOM 825 C C . THR A 1 103 ? 11.680 -5.976 -10.313 1.00 98.00 103 THR A C 1
ATOM 827 O O . THR A 1 103 ? 12.055 -6.485 -9.259 1.00 98.00 103 THR A O 1
ATOM 830 N N . CYS A 1 104 ? 10.744 -5.026 -10.341 1.00 98.38 104 CYS A N 1
ATOM 831 C CA . CYS A 1 104 ? 10.087 -4.524 -9.137 1.00 98.38 104 CYS A CA 1
ATOM 832 C C . CYS A 1 104 ? 9.344 -5.630 -8.373 1.00 98.38 104 CYS A C 1
ATOM 834 O O . CYS A 1 104 ? 9.427 -5.677 -7.150 1.00 98.38 104 CYS A O 1
ATOM 836 N N . ILE A 1 105 ? 8.671 -6.559 -9.059 1.00 98.25 105 ILE A N 1
ATOM 837 C CA . ILE A 1 105 ? 7.996 -7.695 -8.408 1.00 98.25 105 ILE A CA 1
ATOM 838 C C . ILE A 1 105 ? 9.009 -8.648 -7.760 1.00 98.25 105 ILE A C 1
ATOM 840 O O . ILE A 1 105 ? 8.773 -9.117 -6.645 1.00 98.25 105 ILE A O 1
ATOM 844 N N . LYS A 1 106 ? 10.144 -8.926 -8.417 1.00 97.31 106 LYS A N 1
ATOM 845 C CA . LYS A 1 106 ? 11.240 -9.712 -7.818 1.00 97.31 106 LYS A CA 1
ATOM 846 C C . LYS A 1 106 ? 11.785 -9.021 -6.568 1.00 97.31 106 LYS A C 1
ATOM 848 O O . LYS A 1 106 ? 11.920 -9.663 -5.530 1.00 97.31 106 LYS A O 1
ATOM 853 N N . LEU A 1 107 ? 11.997 -7.709 -6.645 1.00 97.69 107 LEU A N 1
ATOM 854 C CA . LEU A 1 107 ? 12.472 -6.905 -5.525 1.00 97.69 107 LEU A CA 1
ATOM 855 C C . LEU A 1 107 ? 11.465 -6.875 -4.364 1.00 97.69 107 LEU A C 1
ATOM 857 O O . LEU A 1 107 ? 11.877 -7.020 -3.220 1.00 97.69 107 LEU A O 1
ATOM 861 N N . ILE A 1 108 ? 10.155 -6.790 -4.632 1.00 98.31 108 ILE A N 1
ATOM 862 C CA . ILE A 1 108 ? 9.109 -6.917 -3.599 1.00 98.31 108 ILE A CA 1
ATOM 863 C C . ILE A 1 108 ? 9.230 -8.259 -2.873 1.00 98.31 108 ILE A C 1
ATOM 865 O O . ILE A 1 108 ? 9.217 -8.284 -1.646 1.00 98.31 108 ILE A O 1
ATOM 869 N N . LYS A 1 109 ? 9.356 -9.373 -3.608 1.00 97.38 109 LYS A N 1
ATOM 870 C CA . LYS A 1 109 ? 9.485 -10.713 -3.005 1.00 97.38 109 LYS A CA 1
ATOM 871 C C . LYS A 1 109 ? 10.736 -10.817 -2.138 1.00 97.38 109 LYS A C 1
ATOM 873 O O . LYS A 1 109 ? 10.653 -11.297 -1.010 1.00 97.38 109 LYS A O 1
ATOM 878 N N . PHE A 1 110 ? 11.864 -10.336 -2.653 1.00 96.06 110 PHE A N 1
ATOM 879 C CA . PHE A 1 110 ? 13.123 -10.308 -1.921 1.00 96.06 110 PHE A CA 1
ATOM 880 C C . PHE A 1 110 ? 13.000 -9.470 -0.640 1.00 96.06 110 PHE A C 1
ATOM 882 O O . PHE A 1 110 ? 13.220 -9.986 0.451 1.00 96.06 110 PHE A O 1
ATOM 889 N N . CYS A 1 111 ? 12.546 -8.215 -0.741 1.00 96.75 111 CYS A N 1
ATOM 890 C CA . CYS A 1 111 ? 12.395 -7.336 0.416 1.00 96.75 111 CYS A CA 1
ATOM 891 C C . CYS A 1 111 ? 11.367 -7.861 1.429 1.00 96.75 111 CYS A C 1
ATOM 893 O O . CYS A 1 111 ? 11.636 -7.779 2.623 1.00 96.75 111 CYS A O 1
ATOM 895 N N . LYS A 1 112 ? 10.232 -8.438 0.992 1.00 96.38 112 LYS A N 1
ATOM 896 C CA . LYS A 1 112 ? 9.255 -9.100 1.882 1.00 96.38 112 LYS A CA 1
ATOM 897 C C . LYS A 1 112 ? 9.957 -10.150 2.744 1.00 96.38 112 LYS A C 1
ATOM 899 O O . LYS A 1 112 ? 9.849 -10.108 3.967 1.00 96.38 112 LYS A O 1
ATOM 904 N N . ASN A 1 113 ? 10.683 -11.069 2.109 1.00 95.62 113 ASN A N 1
ATOM 905 C CA . ASN A 1 113 ? 11.359 -12.158 2.809 1.00 95.62 113 ASN A CA 1
ATOM 906 C C . ASN A 1 113 ? 12.437 -11.621 3.756 1.00 95.62 113 ASN A C 1
ATOM 908 O O . ASN A 1 113 ? 12.466 -12.012 4.919 1.00 95.62 113 ASN A O 1
ATOM 912 N N . SER A 1 114 ? 13.253 -10.667 3.302 1.00 95.00 114 SER A N 1
ATOM 913 C CA . SER A 1 114 ? 14.301 -10.061 4.127 1.00 95.00 114 SER A CA 1
ATOM 914 C C . SER A 1 114 ? 13.744 -9.308 5.336 1.00 95.00 114 SER A C 1
ATOM 916 O O . SER A 1 114 ? 14.346 -9.365 6.404 1.00 95.00 114 SER A O 1
ATOM 918 N N . VAL A 1 115 ? 12.584 -8.648 5.218 1.00 95.31 115 VAL A N 1
ATOM 919 C CA . VAL A 1 115 ? 11.910 -8.002 6.361 1.00 95.31 115 VAL A CA 1
ATOM 920 C C . VAL A 1 115 ? 11.453 -9.028 7.401 1.00 95.31 115 VAL A C 1
ATOM 922 O O . VAL A 1 115 ? 11.535 -8.753 8.593 1.00 95.31 115 VAL A O 1
ATOM 925 N N . ILE A 1 116 ? 11.007 -10.208 6.966 1.00 95.31 116 ILE A N 1
ATOM 926 C CA . ILE A 1 116 ? 10.562 -11.286 7.860 1.00 95.31 116 ILE A CA 1
ATOM 927 C C . ILE A 1 116 ? 11.752 -11.963 8.557 1.00 95.31 116 ILE A C 1
ATOM 929 O O . ILE A 1 116 ? 11.657 -12.322 9.730 1.00 95.31 116 ILE A O 1
ATOM 933 N N . THR A 1 117 ? 12.869 -12.162 7.850 1.00 92.56 117 THR A N 1
ATOM 934 C CA . THR A 1 117 ? 13.995 -12.973 8.347 1.00 92.56 117 THR A CA 1
ATOM 935 C C . THR A 1 117 ? 15.119 -12.176 9.007 1.00 92.56 117 THR A C 1
ATOM 937 O O . THR A 1 117 ? 15.875 -12.747 9.792 1.00 92.56 117 THR A O 1
ATOM 940 N N . SER A 1 118 ? 15.295 -10.897 8.662 1.00 86.12 118 SER A N 1
ATOM 941 C CA . SER A 1 118 ? 16.413 -10.076 9.148 1.00 86.12 118 SER A CA 1
ATOM 942 C C . SER A 1 118 ? 16.095 -9.390 10.477 1.00 86.12 118 SER A C 1
ATOM 944 O O . SER A 1 118 ? 14.994 -8.887 10.683 1.00 86.12 118 SER A O 1
ATOM 946 N N . LEU A 1 119 ? 17.101 -9.298 11.355 1.00 75.56 119 LEU A N 1
ATOM 947 C CA . LEU A 1 119 ? 17.041 -8.479 12.573 1.00 75.56 119 LEU A CA 1
ATOM 948 C C . LEU A 1 119 ? 17.109 -6.976 12.264 1.00 75.56 119 LEU A C 1
ATOM 950 O O . LEU A 1 119 ? 16.510 -6.182 12.984 1.00 75.56 119 LEU A O 1
ATOM 954 N N . ASP A 1 120 ? 17.829 -6.597 11.202 1.00 81.88 120 ASP A N 1
ATOM 955 C CA . ASP A 1 120 ? 17.863 -5.232 10.676 1.00 81.88 120 ASP A CA 1
ATOM 956 C C . ASP A 1 120 ? 17.143 -5.197 9.326 1.00 81.88 120 ASP A C 1
ATOM 958 O O . ASP A 1 120 ? 17.648 -5.675 8.304 1.00 81.88 120 ASP A O 1
ATOM 962 N N . SER A 1 121 ? 15.904 -4.711 9.353 1.00 87.69 121 SER A N 1
ATOM 963 C CA . SER A 1 121 ? 14.984 -4.732 8.218 1.00 87.69 121 SER A CA 1
ATOM 964 C C . SER A 1 121 ? 14.699 -3.347 7.634 1.00 87.69 121 SER A C 1
ATOM 966 O O . SER A 1 121 ? 13.947 -3.241 6.664 1.00 87.69 121 SER A O 1
ATOM 968 N N . ALA A 1 122 ? 15.307 -2.281 8.171 1.00 91.56 122 ALA A N 1
ATOM 969 C CA . ALA A 1 122 ? 14.948 -0.902 7.835 1.00 91.56 122 ALA A CA 1
ATOM 970 C C . ALA A 1 122 ? 15.184 -0.569 6.351 1.00 91.56 122 ALA A C 1
ATOM 972 O O . ALA A 1 122 ? 14.295 -0.034 5.685 1.00 91.56 122 ALA A O 1
ATOM 973 N N . SER A 1 123 ? 16.347 -0.938 5.807 1.00 92.62 123 SER A N 1
ATOM 974 C CA . SER A 1 123 ? 16.698 -0.681 4.402 1.00 92.62 123 SER A CA 1
ATOM 975 C C . SER A 1 123 ? 15.846 -1.512 3.430 1.00 92.62 123 SER A C 1
ATOM 977 O O . SER A 1 123 ? 15.425 -1.009 2.383 1.00 92.62 123 SER A O 1
ATOM 979 N N . PHE A 1 124 ? 15.510 -2.757 3.793 1.00 95.50 124 PHE A N 1
ATOM 980 C CA . PHE A 1 124 ? 14.603 -3.604 3.007 1.00 95.50 124 PHE A CA 1
ATOM 981 C C . PHE A 1 124 ? 13.172 -3.063 3.021 1.00 95.50 124 PHE A C 1
ATOM 983 O O . PHE A 1 124 ? 12.534 -3.007 1.971 1.00 95.50 124 PHE A O 1
ATOM 990 N N . LEU A 1 125 ? 12.687 -2.610 4.181 1.00 95.94 125 LEU A N 1
ATOM 991 C CA . LEU A 1 125 ? 11.372 -1.993 4.312 1.00 95.94 125 LEU A CA 1
ATOM 992 C C . LEU A 1 125 ? 11.288 -0.684 3.519 1.00 95.94 125 LEU A C 1
ATOM 994 O O . LEU A 1 125 ? 10.326 -0.498 2.782 1.00 95.94 125 LEU A O 1
ATOM 998 N N . SER A 1 126 ? 12.298 0.188 3.608 1.00 95.50 126 SER A N 1
ATOM 999 C CA . SER A 1 126 ? 12.354 1.425 2.811 1.00 95.50 126 SER A CA 1
ATOM 1000 C C . SER A 1 126 ? 12.265 1.122 1.317 1.00 95.50 126 SER A C 1
ATOM 1002 O O . SER A 1 126 ? 11.425 1.684 0.616 1.00 95.50 126 SER A O 1
ATOM 1004 N N . THR A 1 127 ? 13.068 0.164 0.847 1.00 97.25 127 THR A N 1
ATOM 1005 C CA . THR A 1 127 ? 13.076 -0.245 -0.561 1.00 97.25 127 THR A CA 1
ATOM 1006 C C . THR A 1 127 ? 11.715 -0.799 -0.986 1.00 97.25 127 THR A C 1
ATOM 1008 O O . THR A 1 127 ? 11.195 -0.422 -2.036 1.00 97.25 127 THR A O 1
ATOM 1011 N N . LEU A 1 128 ? 11.102 -1.652 -0.157 1.00 98.12 128 LEU A N 1
ATOM 1012 C CA . LEU A 1 128 ? 9.768 -2.198 -0.400 1.00 98.12 128 LEU A CA 1
ATOM 1013 C C . LEU A 1 128 ? 8.720 -1.086 -0.527 1.00 98.12 128 LEU A C 1
ATOM 1015 O O . LEU A 1 128 ? 7.964 -1.073 -1.498 1.00 98.12 128 LEU A O 1
ATOM 1019 N N . LEU A 1 129 ? 8.697 -0.139 0.415 1.00 98.12 129 LEU A N 1
ATOM 1020 C CA . LEU A 1 129 ? 7.773 0.996 0.393 1.00 98.12 129 LEU A CA 1
ATOM 1021 C C . LEU A 1 129 ? 7.975 1.845 -0.869 1.00 98.12 129 LEU A C 1
ATOM 1023 O O . LEU A 1 129 ? 6.993 2.182 -1.527 1.00 98.12 129 LEU A O 1
ATOM 1027 N N . SER A 1 130 ? 9.221 2.106 -1.273 1.00 98.19 130 SER A N 1
ATOM 1028 C CA . SER A 1 130 ? 9.538 2.811 -2.522 1.00 98.19 130 SER A CA 1
ATOM 1029 C C . SER A 1 130 ? 8.935 2.108 -3.750 1.00 98.19 130 SER A C 1
ATOM 1031 O O . SER A 1 130 ? 8.302 2.757 -4.587 1.00 98.19 130 SER A O 1
ATOM 1033 N N . VAL A 1 131 ? 9.041 0.774 -3.850 1.00 98.62 131 VAL A N 1
ATOM 1034 C CA . VAL A 1 131 ? 8.412 0.021 -4.954 1.00 98.62 131 VAL A CA 1
ATOM 1035 C C . VAL A 1 131 ? 6.880 0.078 -4.875 1.00 98.62 131 VAL A C 1
ATOM 1037 O O . VAL A 1 131 ? 6.221 0.307 -5.891 1.00 98.62 131 VAL A O 1
ATOM 1040 N N . LEU A 1 132 ? 6.293 -0.085 -3.685 1.00 98.75 132 LEU A N 1
ATOM 1041 C CA . LEU A 1 132 ? 4.837 -0.039 -3.496 1.00 98.75 132 LEU A CA 1
ATOM 1042 C C . LEU A 1 132 ? 4.241 1.339 -3.826 1.00 98.75 132 LEU A C 1
ATOM 1044 O O . LEU A 1 132 ? 3.148 1.418 -4.393 1.00 98.75 132 LEU A O 1
ATOM 1048 N N . ARG A 1 133 ? 4.963 2.428 -3.537 1.00 98.56 133 ARG A N 1
ATOM 1049 C CA . ARG A 1 133 ? 4.576 3.789 -3.937 1.00 98.56 133 ARG A CA 1
ATOM 1050 C C . ARG A 1 133 ? 4.610 3.966 -5.450 1.00 98.56 133 ARG A C 1
ATOM 1052 O O . ARG A 1 133 ? 3.656 4.503 -6.009 1.00 98.56 133 ARG A O 1
ATOM 1059 N N . ILE A 1 134 ? 5.642 3.453 -6.128 1.00 98.56 134 ILE A N 1
ATOM 1060 C CA . ILE A 1 134 ? 5.679 3.433 -7.599 1.00 98.56 134 ILE A CA 1
ATOM 1061 C C . ILE A 1 134 ? 4.467 2.668 -8.134 1.00 98.56 134 ILE A C 1
ATOM 1063 O O . ILE A 1 134 ? 3.747 3.191 -8.975 1.00 98.56 134 ILE A O 1
ATOM 1067 N N . PHE A 1 135 ? 4.180 1.467 -7.627 1.00 98.69 135 PHE A N 1
ATOM 1068 C CA . PHE A 1 135 ? 3.034 0.678 -8.094 1.00 98.69 135 PHE A CA 1
ATOM 1069 C C . PHE A 1 135 ? 1.699 1.385 -7.835 1.00 98.69 135 PHE A C 1
ATOM 1071 O O . PHE A 1 135 ? 0.822 1.377 -8.698 1.00 98.69 135 PHE A O 1
ATOM 1078 N N . THR A 1 136 ? 1.556 2.067 -6.699 1.00 97.62 136 THR A N 1
ATOM 1079 C CA . THR A 1 136 ? 0.392 2.922 -6.426 1.00 97.62 136 THR A CA 1
ATOM 1080 C C . THR A 1 136 ? 0.282 4.055 -7.452 1.00 97.62 136 THR A C 1
ATOM 1082 O O . THR A 1 136 ? -0.788 4.235 -8.027 1.00 97.62 136 THR A O 1
ATOM 1085 N N . ASN A 1 137 ? 1.376 4.757 -7.771 1.00 97.19 137 ASN A N 1
ATOM 1086 C CA . ASN A 1 137 ? 1.380 5.796 -8.810 1.00 97.19 137 ASN A CA 1
ATOM 1087 C C . ASN A 1 137 ? 1.001 5.238 -10.189 1.00 97.19 137 ASN A C 1
ATOM 1089 O O . ASN A 1 137 ? 0.235 5.865 -10.911 1.00 97.19 137 ASN A O 1
ATOM 1093 N N . LEU A 1 138 ? 1.533 4.070 -10.560 1.00 98.06 138 LEU A N 1
ATOM 1094 C CA . LEU A 1 138 ? 1.303 3.455 -11.869 1.00 98.06 138 LEU A CA 1
ATOM 1095 C C . LEU A 1 138 ? -0.123 2.912 -12.038 1.00 98.06 138 LEU A C 1
ATOM 1097 O O . LEU A 1 138 ? -0.599 2.822 -13.166 1.00 98.06 138 LEU A O 1
ATOM 1101 N N . THR A 1 139 ? -0.794 2.536 -10.946 1.00 97.19 139 THR A N 1
ATOM 1102 C CA . THR A 1 139 ? -2.158 1.966 -10.966 1.00 97.19 139 THR A CA 1
ATOM 1103 C C . THR A 1 139 ? -3.252 2.980 -10.662 1.00 97.19 139 THR A C 1
ATOM 1105 O O . THR A 1 139 ? -4.410 2.746 -11.008 1.00 97.19 139 THR A O 1
ATOM 1108 N N . SER A 1 140 ? -2.911 4.103 -10.029 1.00 93.31 140 SER A N 1
ATOM 1109 C CA . SER A 1 140 ? -3.867 5.153 -9.691 1.00 93.31 140 SER A CA 1
ATOM 1110 C C . SER A 1 140 ? -4.531 5.698 -10.952 1.00 93.31 140 SER A C 1
ATOM 1112 O O . SER A 1 140 ? -3.865 6.274 -11.805 1.00 93.31 140 SER A O 1
ATOM 1114 N N . GLU A 1 141 ? -5.848 5.507 -11.058 1.00 88.81 141 GLU A N 1
ATOM 1115 C CA . GLU A 1 141 ? -6.667 5.956 -12.198 1.00 88.81 141 GLU A CA 1
ATOM 1116 C C . GLU A 1 141 ? -6.174 5.446 -13.566 1.00 88.81 141 GLU A C 1
ATOM 1118 O O . GLU A 1 141 ? -6.472 6.023 -14.607 1.00 88.81 141 GLU A O 1
ATOM 1123 N N . SER A 1 142 ? -5.446 4.326 -13.572 1.00 94.19 142 SER A N 1
ATOM 1124 C CA . SER A 1 142 ? -4.765 3.804 -14.754 1.00 94.19 142 SER A CA 1
ATOM 1125 C C . SER A 1 142 ? -5.117 2.338 -14.976 1.00 94.19 142 SER A C 1
ATOM 1127 O O . SER A 1 142 ? -4.510 1.430 -14.402 1.00 94.19 142 SER A O 1
ATOM 1129 N N . ALA A 1 143 ? -6.097 2.089 -15.850 1.00 94.88 143 ALA A N 1
ATOM 1130 C CA . ALA A 1 143 ? -6.482 0.730 -16.230 1.00 94.88 143 ALA A CA 1
ATOM 1131 C C . ALA A 1 143 ? -5.320 -0.021 -16.906 1.00 94.88 143 ALA A C 1
ATOM 1133 O O . ALA A 1 143 ? -5.085 -1.189 -16.610 1.00 94.88 143 ALA A O 1
ATOM 1134 N N . SER A 1 144 ? -4.544 0.653 -17.763 1.00 95.44 144 SER A N 1
ATOM 1135 C CA . SER A 1 144 ? -3.369 0.059 -18.415 1.00 95.44 144 SER A CA 1
ATOM 1136 C C . SER A 1 144 ? -2.272 -0.306 -17.413 1.00 95.44 144 SER A C 1
ATOM 1138 O O . SER A 1 144 ? -1.669 -1.370 -17.542 1.00 95.44 144 SER A O 1
ATOM 1140 N N . GLY A 1 145 ? -2.045 0.519 -16.388 1.00 97.56 145 GLY A N 1
ATOM 1141 C CA . GLY A 1 145 ? -1.109 0.205 -15.309 1.00 97.56 145 GLY A CA 1
ATOM 1142 C C . GLY A 1 145 ? -1.582 -0.935 -14.420 1.00 97.56 145 GLY A C 1
ATOM 1143 O O . GLY A 1 145 ? -0.795 -1.828 -14.105 1.00 97.56 145 GLY A O 1
ATOM 1144 N N . CYS A 1 146 ? -2.875 -0.966 -14.087 1.00 98.00 146 CYS A N 1
ATOM 1145 C CA . CYS A 1 146 ? -3.471 -2.090 -13.371 1.00 98.00 146 CYS A CA 1
ATOM 1146 C C . CYS A 1 146 ? -3.312 -3.397 -14.151 1.00 98.00 146 CYS A C 1
ATOM 1148 O O . CYS A 1 146 ? -2.876 -4.388 -13.572 1.00 98.00 146 CYS A O 1
ATOM 1150 N N . LEU A 1 147 ? -3.594 -3.399 -15.457 1.00 97.00 147 LEU A N 1
ATOM 1151 C CA . LEU A 1 147 ? -3.449 -4.585 -16.305 1.00 97.00 147 LEU A CA 1
ATOM 1152 C C . LEU A 1 147 ? -1.991 -5.030 -16.430 1.00 97.00 147 LEU A C 1
ATOM 1154 O O . LEU A 1 147 ? -1.717 -6.222 -16.332 1.00 97.00 147 LEU A O 1
ATOM 1158 N N . ALA A 1 148 ? -1.055 -4.096 -16.601 1.00 97.06 148 ALA A N 1
ATOM 1159 C CA . ALA A 1 148 ? 0.357 -4.425 -16.756 1.00 97.06 148 ALA A CA 1
ATOM 1160 C C . ALA A 1 148 ? 0.994 -5.007 -15.488 1.00 97.06 148 ALA A C 1
ATOM 1162 O O . ALA A 1 148 ? 1.835 -5.896 -15.579 1.00 97.06 148 ALA A O 1
ATOM 1163 N N . ILE A 1 149 ? 0.602 -4.532 -14.302 1.00 97.94 149 ILE A N 1
ATOM 1164 C CA . ILE A 1 149 ? 1.057 -5.125 -13.036 1.00 97.94 149 ILE A CA 1
ATOM 1165 C C . ILE A 1 149 ? 0.261 -6.400 -12.745 1.00 97.94 149 ILE A C 1
ATOM 1167 O O . ILE A 1 149 ? 0.840 -7.430 -12.412 1.00 97.94 149 ILE A O 1
ATOM 1171 N N . GLY A 1 150 ? -1.060 -6.356 -12.914 1.00 97.38 150 GLY A N 1
ATOM 1172 C CA . GLY A 1 150 ? -1.981 -7.448 -12.614 1.00 97.38 150 GLY A CA 1
ATOM 1173 C C . GLY A 1 150 ? -1.826 -8.684 -13.501 1.00 97.38 150 GLY A C 1
ATOM 1174 O O . GLY A 1 150 ? -2.250 -9.764 -13.098 1.00 97.38 150 GLY A O 1
ATOM 1175 N N . SER A 1 151 ? -1.193 -8.563 -14.672 1.00 95.62 151 SER A N 1
ATOM 1176 C CA . SER A 1 151 ? -0.896 -9.703 -15.548 1.00 95.62 151 SER A CA 1
ATOM 1177 C C . SER A 1 151 ? 0.186 -10.636 -15.000 1.00 95.62 151 SER A C 1
ATOM 1179 O O . SER A 1 151 ? 0.327 -11.758 -15.486 1.00 95.62 151 SER A O 1
ATOM 1181 N N . PHE A 1 152 ? 0.966 -10.204 -14.005 1.00 96.06 152 PHE A N 1
ATOM 1182 C CA . PHE A 1 152 ? 1.990 -11.052 -13.404 1.00 96.06 152 PHE A CA 1
ATOM 1183 C C . PHE A 1 152 ? 1.366 -12.102 -12.480 1.00 96.06 152 PHE A C 1
ATOM 1185 O O . PHE A 1 152 ? 0.678 -11.792 -11.506 1.00 96.06 152 PHE A O 1
ATOM 1192 N N . SER A 1 153 ? 1.649 -13.374 -12.768 1.00 95.19 153 SER A N 1
ATOM 1193 C CA . SER A 1 153 ? 1.104 -14.507 -12.016 1.00 95.19 153 SER A CA 1
ATOM 1194 C C . SER A 1 153 ? 1.413 -14.405 -10.519 1.00 95.19 153 SER A C 1
ATOM 1196 O O . SER A 1 153 ? 2.568 -14.256 -10.115 1.00 95.19 153 SER A O 1
ATOM 1198 N N . GLY A 1 154 ? 0.370 -14.521 -9.694 1.00 96.06 154 GLY A N 1
ATOM 1199 C CA . GLY A 1 154 ? 0.471 -14.494 -8.233 1.00 96.06 154 GLY A CA 1
ATOM 1200 C C . GLY A 1 154 ? 0.780 -13.120 -7.628 1.00 96.06 154 GLY A C 1
ATOM 1201 O O . GLY A 1 154 ? 1.001 -13.043 -6.424 1.00 96.06 154 GLY A O 1
ATOM 1202 N N . VAL A 1 155 ? 0.795 -12.028 -8.407 1.00 97.75 155 VAL A N 1
ATOM 1203 C CA . VAL A 1 155 ? 1.064 -10.685 -7.856 1.00 97.75 155 VAL A CA 1
ATOM 1204 C C . VAL A 1 155 ? 0.008 -10.270 -6.832 1.00 97.75 155 VAL A C 1
ATOM 1206 O O . VAL A 1 155 ? 0.344 -9.747 -5.777 1.00 97.75 155 VAL A O 1
ATOM 1209 N N . PHE A 1 156 ? -1.268 -10.554 -7.101 1.00 97.94 156 PHE A N 1
ATOM 1210 C CA . PHE A 1 156 ? -2.355 -10.201 -6.192 1.00 97.94 156 PHE A CA 1
ATOM 1211 C C . PHE A 1 156 ? -2.323 -11.035 -4.904 1.00 97.94 156 PHE A C 1
ATOM 1213 O O . PHE A 1 156 ? -2.538 -10.498 -3.822 1.00 97.94 156 PHE A O 1
ATOM 1220 N N . ASP A 1 157 ? -1.980 -12.323 -5.014 1.00 97.25 157 ASP A N 1
ATOM 1221 C CA . ASP A 1 157 ? -1.730 -13.200 -3.864 1.00 97.25 157 ASP A CA 1
ATOM 1222 C C . ASP A 1 157 ? -0.606 -12.664 -2.983 1.00 97.25 157 ASP A C 1
ATOM 1224 O O . ASP A 1 157 ? -0.796 -12.485 -1.785 1.00 97.25 157 ASP A O 1
ATOM 1228 N N . LEU A 1 158 ? 0.528 -12.317 -3.595 1.00 98.44 158 LEU A N 1
ATOM 1229 C CA . LEU A 1 158 ? 1.677 -11.744 -2.902 1.00 98.44 158 LEU A CA 1
ATOM 1230 C C . LEU A 1 158 ? 1.305 -10.467 -2.131 1.00 98.44 158 LEU A C 1
ATOM 1232 O O . LEU A 1 158 ? 1.722 -10.298 -0.986 1.00 98.44 158 LEU A O 1
ATOM 1236 N N . LEU A 1 159 ? 0.523 -9.572 -2.743 1.00 98.62 159 LEU A N 1
ATOM 1237 C CA . LEU A 1 159 ? 0.076 -8.332 -2.102 1.00 98.62 159 LEU A CA 1
ATOM 1238 C C . LEU A 1 159 ? -0.863 -8.601 -0.920 1.00 98.62 159 LEU A C 1
ATOM 1240 O O . LEU A 1 159 ? -0.653 -8.037 0.152 1.00 98.62 159 LEU A O 1
ATOM 1244 N N . LEU A 1 160 ? -1.857 -9.481 -1.085 1.00 97.81 160 LEU A N 1
ATOM 1245 C CA . LEU A 1 160 ? -2.771 -9.856 -0.002 1.00 97.81 160 LEU A CA 1
ATOM 1246 C C . LEU A 1 160 ? -2.041 -10.557 1.147 1.00 97.81 160 LEU A C 1
ATOM 1248 O O . LEU A 1 160 ? -2.268 -10.230 2.306 1.00 97.81 160 LEU A O 1
ATOM 1252 N N . GLU A 1 161 ? -1.127 -11.480 0.852 1.00 97.69 161 GLU A N 1
ATOM 1253 C CA . GLU A 1 161 ? -0.293 -12.109 1.877 1.00 97.69 161 GLU A CA 1
ATOM 1254 C C . GLU A 1 161 ? 0.480 -11.068 2.688 1.00 97.69 161 GLU A C 1
ATOM 1256 O O . GLU A 1 161 ? 0.493 -11.142 3.915 1.00 97.69 161 GLU A O 1
ATOM 1261 N N . MET A 1 162 ? 1.069 -10.062 2.030 1.00 98.44 162 MET A N 1
ATOM 1262 C CA . MET A 1 162 ? 1.755 -8.976 2.732 1.00 98.44 162 MET A CA 1
ATOM 1263 C C . MET A 1 162 ? 0.813 -8.144 3.606 1.00 98.44 162 MET A C 1
ATOM 1265 O O . MET A 1 162 ? 1.239 -7.746 4.685 1.00 98.44 162 MET A O 1
ATOM 1269 N N . VAL A 1 163 ? -0.446 -7.915 3.203 1.00 98.44 163 VAL A N 1
ATOM 1270 C CA . VAL A 1 163 ? -1.445 -7.241 4.061 1.00 98.44 163 VAL A CA 1
ATOM 1271 C C . VAL A 1 163 ? -1.631 -8.010 5.367 1.00 98.44 163 VAL A C 1
ATOM 1273 O O . VAL A 1 163 ? -1.723 -7.400 6.430 1.00 98.44 163 VAL A O 1
ATOM 1276 N N . PHE A 1 164 ? -1.666 -9.341 5.300 1.00 97.75 164 PHE A N 1
ATOM 1277 C CA . PHE A 1 164 ? -1.985 -10.163 6.460 1.00 97.75 164 PHE A CA 1
ATOM 1278 C C . PHE A 1 164 ? -0.789 -10.555 7.335 1.00 97.75 164 PHE A C 1
ATOM 1280 O O . PHE A 1 164 ? -0.977 -10.868 8.506 1.00 97.75 164 PHE A O 1
ATOM 1287 N N . GLU A 1 165 ? 0.413 -10.630 6.768 1.00 96.44 165 GLU A N 1
ATOM 1288 C CA . GLU A 1 165 ? 1.594 -11.196 7.434 1.00 96.44 165 GLU A CA 1
ATOM 1289 C C . GLU A 1 165 ? 2.599 -10.117 7.843 1.00 96.44 165 GLU A C 1
ATOM 1291 O O . GLU A 1 165 ? 3.089 -10.094 8.972 1.00 96.44 165 GLU A O 1
ATOM 1296 N N . LEU A 1 166 ? 2.907 -9.201 6.925 1.00 96.06 166 LEU A N 1
ATOM 1297 C CA . LEU A 1 166 ? 4.050 -8.308 7.060 1.00 96.06 166 LEU A CA 1
ATOM 1298 C C . LEU A 1 166 ? 3.939 -7.283 8.214 1.00 96.06 166 LEU A C 1
ATOM 1300 O O . LEU A 1 166 ? 4.972 -7.000 8.827 1.00 96.06 166 LEU A O 1
ATOM 1304 N N . PRO A 1 167 ? 2.750 -6.757 8.595 1.00 96.00 167 PRO A N 1
ATOM 1305 C CA . PRO A 1 167 ? 2.626 -5.838 9.730 1.00 96.00 167 PRO A CA 1
ATOM 1306 C C . PRO A 1 167 ? 3.189 -6.383 11.050 1.00 96.00 167 PRO A C 1
ATOM 1308 O O . PRO A 1 167 ? 3.669 -5.600 11.872 1.00 96.00 167 PRO A O 1
ATOM 1311 N N . SER A 1 168 ? 3.180 -7.705 11.248 1.00 94.56 168 SER A N 1
ATOM 1312 C CA . SER A 1 168 ? 3.716 -8.356 12.451 1.00 94.56 168 SER A CA 1
ATOM 1313 C C . SER A 1 168 ? 5.240 -8.267 12.571 1.00 94.56 168 SER A C 1
ATOM 1315 O O . SER A 1 168 ? 5.765 -8.393 13.675 1.00 94.56 168 SER A O 1
ATOM 1317 N N . PHE A 1 169 ? 5.940 -7.998 11.467 1.00 94.88 169 PHE A N 1
ATOM 1318 C CA . PHE A 1 169 ? 7.404 -7.900 11.394 1.00 94.88 169 PHE A CA 1
ATOM 1319 C C . PHE A 1 169 ? 7.905 -6.453 11.318 1.00 94.88 169 PHE A C 1
ATOM 1321 O O . PHE A 1 169 ? 9.107 -6.207 11.249 1.00 94.88 169 PHE A O 1
ATOM 1328 N N . ILE A 1 170 ? 6.992 -5.479 11.326 1.00 92.12 170 ILE A N 1
ATOM 1329 C CA . ILE A 1 170 ? 7.309 -4.061 11.146 1.00 92.12 170 ILE A CA 1
ATOM 1330 C C . ILE A 1 170 ? 7.008 -3.280 12.423 1.00 92.12 170 ILE A C 1
ATOM 1332 O O . ILE A 1 170 ? 6.052 -3.566 13.154 1.00 92.12 170 ILE A O 1
ATOM 1336 N N . VAL A 1 171 ? 7.827 -2.260 12.683 1.00 89.81 171 VAL A N 1
ATOM 1337 C CA . VAL A 1 171 ? 7.637 -1.322 13.793 1.00 89.81 171 VAL A CA 1
ATOM 1338 C C . VAL A 1 171 ? 6.322 -0.541 13.644 1.00 89.81 171 VAL A C 1
ATOM 1340 O O . VAL A 1 171 ? 5.967 -0.170 12.524 1.00 89.81 171 VAL A O 1
ATOM 1343 N N . PRO A 1 172 ? 5.589 -0.260 14.739 1.00 87.69 172 PRO A N 1
ATOM 1344 C CA . PRO A 1 172 ? 4.253 0.343 14.676 1.00 87.69 172 PRO A CA 1
ATOM 1345 C C . PRO A 1 172 ? 4.131 1.586 13.784 1.00 87.69 172 PRO A C 1
ATOM 1347 O O . PRO A 1 172 ? 3.157 1.696 13.042 1.00 87.69 172 PRO A O 1
ATOM 1350 N N . ASP A 1 173 ? 5.133 2.467 13.792 1.00 87.25 173 ASP A N 1
ATOM 1351 C CA . ASP A 1 173 ? 5.114 3.742 13.061 1.00 87.25 173 ASP A CA 1
ATOM 1352 C C . ASP A 1 173 ? 5.086 3.589 11.532 1.00 87.25 173 ASP A C 1
ATOM 1354 O O . ASP A 1 173 ? 4.606 4.477 10.834 1.00 87.25 173 ASP A O 1
ATOM 1358 N N . SER A 1 174 ? 5.549 2.456 10.995 1.00 91.12 174 SER A N 1
ATOM 1359 C CA . SER A 1 174 ? 5.552 2.193 9.547 1.00 91.12 174 SER A CA 1
ATOM 1360 C C . SER A 1 174 ? 4.409 1.280 9.089 1.00 91.12 174 SER A C 1
ATOM 1362 O O . SER A 1 174 ? 4.209 1.104 7.887 1.00 91.12 174 SER A O 1
ATOM 1364 N N . ARG A 1 175 ? 3.636 0.693 10.017 1.00 95.25 175 ARG A N 1
ATOM 1365 C CA . ARG A 1 175 ? 2.553 -0.253 9.677 1.00 95.25 175 ARG A CA 1
ATOM 1366 C C . ARG A 1 175 ? 1.430 0.412 8.897 1.00 95.25 175 ARG A C 1
ATOM 1368 O O . ARG A 1 175 ? 0.926 -0.177 7.945 1.00 95.25 175 ARG A O 1
ATOM 1375 N N . PHE A 1 176 ? 1.050 1.624 9.301 1.00 96.06 176 PHE A N 1
ATOM 1376 C CA . PHE A 1 176 ? -0.001 2.379 8.629 1.00 96.06 176 PHE A CA 1
ATOM 1377 C C . PHE A 1 176 ? 0.362 2.645 7.168 1.00 96.06 176 PHE A C 1
ATOM 1379 O O . PHE A 1 176 ? -0.408 2.301 6.275 1.00 96.06 176 PHE A O 1
ATOM 1386 N N . GLU A 1 177 ? 1.564 3.173 6.916 1.00 96.50 177 GLU A N 1
ATOM 1387 C CA . GLU A 1 177 ? 2.029 3.455 5.557 1.00 96.50 177 GLU A CA 1
ATOM 1388 C C . GLU A 1 177 ? 2.015 2.197 4.680 1.00 96.50 177 GLU A C 1
ATOM 1390 O O . GLU A 1 177 ? 1.457 2.220 3.581 1.00 96.50 177 GLU A O 1
ATOM 1395 N N . LEU A 1 178 ? 2.573 1.089 5.181 1.00 97.94 178 LEU A N 1
ATOM 1396 C CA . LEU A 1 178 ? 2.571 -0.179 4.458 1.00 97.94 178 LEU A CA 1
ATOM 1397 C C . LEU A 1 178 ? 1.146 -0.614 4.089 1.00 97.94 178 LEU A C 1
ATOM 1399 O O . LEU A 1 178 ? 0.881 -0.937 2.930 1.00 97.94 178 LEU A O 1
ATOM 1403 N N . LEU A 1 179 ? 0.241 -0.648 5.071 1.00 98.38 179 LEU A N 1
ATOM 1404 C CA . LEU A 1 179 ? -1.123 -1.133 4.870 1.00 98.38 179 LEU A CA 1
ATOM 1405 C C . LEU A 1 179 ? -1.890 -0.265 3.875 1.00 98.38 179 LEU A C 1
ATOM 1407 O O . LEU A 1 179 ? -2.579 -0.810 3.017 1.00 98.38 179 LEU A O 1
ATOM 1411 N N . ILE A 1 180 ? -1.735 1.059 3.932 1.00 97.19 180 ILE A N 1
ATOM 1412 C CA . ILE A 1 180 ? -2.368 1.962 2.968 1.00 97.19 180 ILE A CA 1
ATOM 1413 C C . ILE A 1 180 ? -1.862 1.700 1.553 1.00 97.19 180 ILE A C 1
ATOM 1415 O O . ILE A 1 180 ? -2.677 1.565 0.643 1.00 97.19 180 ILE A O 1
ATOM 1419 N N . LEU A 1 181 ? -0.549 1.570 1.351 1.00 98.31 181 LEU A N 1
ATOM 1420 C CA . LEU A 1 181 ? -0.001 1.293 0.021 1.00 98.31 181 LEU A CA 1
ATOM 1421 C C . LEU A 1 181 ? -0.498 -0.048 -0.531 1.00 98.31 181 LEU A C 1
ATOM 1423 O O . LEU A 1 181 ? -0.942 -0.118 -1.678 1.00 98.31 181 LEU A O 1
ATOM 1427 N N . LEU A 1 182 ? -0.473 -1.102 0.288 1.00 98.75 182 LEU A N 1
ATOM 1428 C CA . LEU A 1 182 ? -0.925 -2.431 -0.123 1.00 98.75 182 LEU A CA 1
ATOM 1429 C C . LEU A 1 182 ? -2.425 -2.466 -0.424 1.00 98.75 182 LEU A C 1
ATOM 1431 O O . LEU A 1 182 ? -2.821 -2.992 -1.465 1.00 98.75 182 LEU A O 1
ATOM 1435 N N . LEU A 1 183 ? -3.259 -1.905 0.455 1.00 98.56 183 LEU A N 1
ATOM 1436 C CA . LEU A 1 183 ? -4.709 -1.900 0.273 1.00 98.56 183 LEU A CA 1
ATOM 1437 C C . LEU A 1 183 ? -5.109 -1.035 -0.924 1.00 98.56 183 LEU A C 1
ATOM 1439 O O . LEU A 1 183 ? -5.892 -1.496 -1.748 1.00 98.56 183 LEU A O 1
ATOM 1443 N N . CYS A 1 184 ? -4.540 0.164 -1.088 1.00 97.25 184 CYS A N 1
ATOM 1444 C CA . CYS A 1 184 ? -4.798 1.016 -2.254 1.00 97.25 184 CYS A CA 1
ATOM 1445 C C . CYS A 1 184 ? -4.420 0.324 -3.566 1.00 97.25 184 CYS A C 1
ATOM 1447 O O . CYS A 1 184 ? -5.199 0.345 -4.521 1.00 97.25 184 CYS A O 1
ATOM 1449 N N . LEU A 1 185 ? -3.264 -0.342 -3.604 1.00 98.19 185 LEU A N 1
ATOM 1450 C CA . LEU A 1 185 ? -2.847 -1.113 -4.769 1.00 98.19 185 LEU A CA 1
ATOM 1451 C C . LEU A 1 185 ? -3.803 -2.283 -5.044 1.00 98.19 185 LEU A C 1
ATOM 1453 O O . LEU A 1 185 ? -4.227 -2.469 -6.184 1.00 98.19 185 LEU A O 1
ATOM 1457 N N . CYS A 1 186 ? -4.203 -3.035 -4.014 1.00 98.56 186 CYS A N 1
ATOM 1458 C CA . CYS A 1 186 ? -5.177 -4.121 -4.152 1.00 98.56 186 CYS A CA 1
ATOM 1459 C C . CYS A 1 186 ? -6.537 -3.616 -4.656 1.00 98.56 186 CYS A C 1
ATOM 1461 O O . CYS A 1 186 ? -7.117 -4.239 -5.542 1.00 98.56 186 CYS A O 1
ATOM 1463 N N . ILE A 1 187 ? -7.028 -2.483 -4.138 1.00 98.00 187 ILE A N 1
ATOM 1464 C CA . ILE A 1 187 ? -8.281 -1.852 -4.580 1.00 98.00 187 ILE A CA 1
ATOM 1465 C C . ILE A 1 187 ? -8.196 -1.507 -6.068 1.00 98.00 187 ILE A C 1
ATOM 1467 O O . ILE A 1 187 ? -9.097 -1.867 -6.823 1.00 98.00 187 ILE A O 1
ATOM 1471 N N . ASN A 1 188 ? -7.111 -0.853 -6.498 1.00 97.25 188 ASN A N 1
ATOM 1472 C CA . ASN A 1 188 ? -6.918 -0.487 -7.901 1.00 97.25 188 ASN A CA 1
ATOM 1473 C C . ASN A 1 188 ? -6.905 -1.735 -8.803 1.00 97.25 188 ASN A C 1
ATOM 1475 O O . ASN A 1 188 ? -7.616 -1.783 -9.805 1.00 97.25 188 ASN A O 1
ATOM 1479 N N . LEU A 1 189 ? -6.157 -2.777 -8.422 1.00 98.06 189 LEU A N 1
ATOM 1480 C CA . LEU A 1 189 ? -6.088 -4.021 -9.193 1.00 98.06 189 LEU A CA 1
ATOM 1481 C C . LEU A 1 189 ? -7.447 -4.723 -9.289 1.00 98.06 189 LEU A C 1
ATOM 1483 O O . LEU A 1 189 ? -7.850 -5.117 -10.377 1.00 98.06 189 LEU A O 1
ATOM 1487 N N . VAL A 1 190 ? -8.176 -4.867 -8.182 1.00 96.94 190 VAL A N 1
ATOM 1488 C CA . VAL A 1 190 ? -9.499 -5.514 -8.185 1.00 96.94 190 VAL A CA 1
ATOM 1489 C C . VAL A 1 190 ? -10.518 -4.708 -8.992 1.00 96.94 190 VAL A C 1
ATOM 1491 O O . VAL A 1 190 ? -11.380 -5.286 -9.660 1.00 96.94 190 VAL A O 1
ATOM 1494 N N . GLU A 1 191 ? -10.433 -3.378 -8.958 1.00 94.94 191 GLU A N 1
ATOM 1495 C CA . GLU A 1 191 ? -11.351 -2.527 -9.706 1.00 94.94 191 GLU A CA 1
ATOM 1496 C C . GLU A 1 191 ? -11.189 -2.660 -11.223 1.00 94.94 191 GLU A C 1
ATOM 1498 O O . GLU A 1 191 ? -12.205 -2.722 -11.915 1.00 94.94 191 GLU A O 1
ATOM 1503 N N . PHE A 1 192 ? -9.950 -2.704 -11.724 1.00 94.56 192 PHE A N 1
ATOM 1504 C CA . PHE A 1 192 ? -9.665 -2.628 -13.162 1.00 94.56 192 PHE A CA 1
ATOM 1505 C C . PHE A 1 192 ? -9.266 -3.961 -13.812 1.00 94.56 192 PHE A C 1
ATOM 1507 O O . PHE A 1 192 ? -9.303 -4.061 -15.037 1.00 94.56 192 PHE A O 1
ATOM 1514 N N . CYS A 1 193 ? -8.897 -4.986 -13.038 1.00 95.94 193 CYS A N 1
ATOM 1515 C CA . CYS A 1 193 ? -8.484 -6.286 -13.570 1.00 95.94 193 CYS A CA 1
ATOM 1516 C C . CYS A 1 193 ? -9.547 -7.355 -13.301 1.00 95.94 193 CYS A C 1
ATOM 1518 O O . CYS A 1 193 ? -9.591 -7.952 -12.224 1.00 95.94 193 CYS A O 1
ATOM 1520 N N . ASP A 1 194 ? -10.356 -7.662 -14.315 1.00 94.44 194 ASP A N 1
ATOM 1521 C CA . ASP A 1 194 ? -11.441 -8.650 -14.220 1.00 94.44 194 ASP A CA 1
ATOM 1522 C C . ASP A 1 194 ? -10.939 -10.033 -13.793 1.00 94.44 194 ASP A C 1
ATOM 1524 O O . ASP A 1 194 ? -11.510 -10.644 -12.897 1.00 94.44 194 ASP A O 1
ATOM 1528 N N . VAL A 1 195 ? -9.799 -10.482 -14.331 1.00 94.69 195 VAL A N 1
ATOM 1529 C CA . VAL A 1 195 ? -9.177 -11.767 -13.959 1.00 94.69 195 VAL A CA 1
ATOM 1530 C C . VAL A 1 195 ? -8.836 -11.822 -12.464 1.00 94.69 195 VAL A C 1
ATOM 1532 O O . VAL A 1 195 ? -9.039 -12.848 -11.809 1.00 94.69 195 VAL A O 1
ATOM 1535 N N . ILE A 1 196 ? -8.341 -10.713 -11.900 1.00 96.94 196 ILE A N 1
ATOM 1536 C CA . ILE A 1 196 ? -8.055 -10.614 -10.464 1.00 96.94 196 ILE A CA 1
ATOM 1537 C C . ILE A 1 196 ? -9.363 -10.631 -9.678 1.00 96.94 196 ILE A C 1
ATOM 1539 O O . ILE A 1 196 ? -9.479 -11.401 -8.726 1.00 96.94 196 ILE A O 1
ATOM 1543 N N . ARG A 1 197 ? -10.359 -9.840 -10.090 1.00 96.00 197 ARG A N 1
ATOM 1544 C CA . ARG A 1 197 ? -11.668 -9.775 -9.428 1.00 96.00 197 ARG A CA 1
ATOM 1545 C C . ARG A 1 197 ? -12.364 -11.139 -9.406 1.00 96.00 197 ARG A C 1
ATOM 1547 O O . ARG A 1 197 ? -12.787 -11.589 -8.344 1.00 96.00 197 ARG A O 1
ATOM 1554 N N . GLU A 1 198 ? -12.400 -11.845 -10.533 1.00 94.69 198 GLU A N 1
ATOM 1555 C CA . GLU A 1 198 ? -12.979 -13.188 -10.662 1.00 94.69 198 GLU A CA 1
ATOM 1556 C C . GLU A 1 198 ? -12.253 -14.252 -9.830 1.00 94.69 198 GLU A C 1
ATOM 1558 O O . GLU A 1 198 ? -12.881 -15.188 -9.327 1.00 94.69 198 GLU A O 1
ATOM 1563 N N . SER A 1 199 ? -10.930 -14.140 -9.690 1.00 94.56 199 SER A N 1
ATOM 1564 C CA . SER A 1 199 ? -10.143 -15.017 -8.818 1.00 94.56 199 SER A CA 1
ATOM 1565 C C . SER A 1 199 ? -10.386 -14.695 -7.341 1.00 94.56 199 SER A C 1
ATOM 1567 O O . SER A 1 199 ? -10.563 -15.603 -6.528 1.00 94.56 199 SER A O 1
ATOM 1569 N N . PHE A 1 200 ? -10.451 -13.407 -6.994 1.00 96.00 200 PHE A N 1
ATOM 1570 C CA . PHE A 1 200 ? -10.613 -12.920 -5.627 1.00 96.00 200 PHE A CA 1
ATOM 1571 C C . PHE A 1 200 ? -11.936 -13.372 -5.001 1.00 96.00 200 PHE A C 1
ATOM 1573 O O . PHE A 1 200 ? -11.931 -13.924 -3.903 1.00 96.00 200 PHE A O 1
ATOM 1580 N N . VAL A 1 201 ? -13.053 -13.250 -5.728 1.00 95.50 201 VAL A N 1
ATOM 1581 C CA . VAL A 1 201 ? -14.392 -13.625 -5.228 1.00 95.50 201 VAL A CA 1
ATOM 1582 C C . VAL A 1 201 ? -14.558 -15.111 -4.899 1.00 95.50 201 VAL A C 1
ATOM 1584 O O . VAL A 1 201 ? -15.522 -15.484 -4.241 1.00 95.50 201 VAL A O 1
ATOM 1587 N N . LYS A 1 202 ? -13.637 -15.976 -5.338 1.00 92.81 202 LYS A N 1
ATOM 1588 C CA . LYS A 1 202 ? -13.664 -17.421 -5.049 1.00 92.81 202 LYS A CA 1
ATOM 1589 C C . LYS A 1 202 ? -12.972 -17.777 -3.727 1.00 92.81 202 LYS A C 1
ATOM 1591 O O . LYS A 1 202 ? -12.941 -18.946 -3.350 1.00 92.81 202 LYS A O 1
ATOM 1596 N N . ARG A 1 203 ? -12.369 -16.803 -3.037 1.00 91.94 203 ARG A N 1
ATOM 1597 C CA . ARG A 1 203 ? -11.455 -17.025 -1.907 1.00 91.94 203 ARG A CA 1
ATOM 1598 C C . ARG A 1 203 ? -12.093 -16.635 -0.576 1.00 91.94 203 ARG A C 1
ATOM 1600 O O . ARG A 1 203 ? -11.652 -15.693 0.074 1.00 91.94 203 ARG A O 1
ATOM 1607 N N . ASN A 1 204 ? -13.087 -17.404 -0.135 1.00 90.62 204 ASN A N 1
ATOM 1608 C CA . ASN A 1 204 ? -13.843 -17.128 1.097 1.00 90.62 204 ASN A CA 1
ATOM 1609 C C . ASN A 1 204 ? -12.952 -16.910 2.334 1.00 90.62 204 ASN A C 1
ATOM 1611 O O . ASN A 1 204 ? -13.223 -16.018 3.129 1.00 90.62 204 ASN A O 1
ATOM 1615 N N . ALA A 1 205 ? -11.857 -17.665 2.469 1.00 93.38 205 ALA A N 1
ATOM 1616 C CA . ALA A 1 205 ? -10.917 -17.504 3.581 1.00 93.38 205 ALA A CA 1
ATOM 1617 C C . ALA A 1 205 ? -10.200 -16.139 3.584 1.00 93.38 205 ALA A C 1
ATOM 1619 O O . ALA A 1 205 ? -9.839 -15.635 4.642 1.00 93.38 205 ALA A O 1
ATOM 1620 N N . MET A 1 206 ? -9.994 -15.528 2.413 1.00 94.31 206 MET A N 1
ATOM 1621 C CA . MET A 1 206 ? -9.375 -14.202 2.317 1.00 94.31 206 MET A CA 1
ATOM 1622 C C . MET A 1 206 ? -10.358 -13.102 2.713 1.00 94.31 206 MET A C 1
ATOM 1624 O O . MET A 1 206 ? -9.941 -12.137 3.346 1.00 94.31 206 MET A O 1
ATOM 1628 N N . PHE A 1 207 ? -11.649 -13.263 2.398 1.00 95.56 207 PHE A N 1
ATOM 1629 C CA . PHE A 1 207 ? -12.684 -12.357 2.900 1.00 95.56 207 PHE A CA 1
ATOM 1630 C C . PHE A 1 207 ? -12.770 -12.399 4.418 1.00 95.56 207 PHE A C 1
ATOM 1632 O O . PHE A 1 207 ? -12.733 -11.334 5.021 1.00 95.56 207 PHE A O 1
ATOM 1639 N N . GLN A 1 208 ? -12.750 -13.590 5.023 1.00 95.75 208 GLN A N 1
ATOM 1640 C CA . GLN A 1 208 ? -12.757 -13.705 6.480 1.00 95.75 208 GLN A CA 1
ATOM 1641 C C . GLN A 1 208 ? -11.594 -12.926 7.107 1.00 95.75 208 GLN A C 1
ATOM 1643 O O . GLN A 1 208 ? -11.820 -12.081 7.961 1.00 95.75 208 GLN A O 1
ATOM 1648 N N . ARG A 1 209 ? -10.361 -13.108 6.615 1.00 97.62 209 ARG A N 1
ATOM 1649 C CA . ARG A 1 209 ? -9.190 -12.374 7.134 1.00 97.62 209 ARG A CA 1
ATOM 1650 C C . ARG A 1 209 ? -9.294 -10.860 6.945 1.00 97.62 209 ARG A C 1
ATOM 1652 O O . ARG A 1 209 ? -8.830 -10.105 7.793 1.00 97.62 209 ARG A O 1
ATOM 1659 N N . LEU A 1 210 ? -9.860 -10.402 5.827 1.00 98.38 210 LEU A N 1
ATOM 1660 C CA . LEU A 1 210 ? -10.106 -8.976 5.603 1.00 98.38 210 LEU A CA 1
ATOM 1661 C C . LEU A 1 210 ? -11.172 -8.447 6.568 1.00 98.38 210 LEU A C 1
ATOM 1663 O O . LEU A 1 210 ? -10.978 -7.385 7.146 1.00 98.38 210 LEU A O 1
ATOM 1667 N N . ILE A 1 211 ? -12.255 -9.190 6.786 1.00 97.94 211 ILE A N 1
ATOM 1668 C CA . ILE A 1 211 ? -13.301 -8.842 7.752 1.00 97.94 211 ILE A CA 1
ATOM 1669 C C . ILE A 1 211 ? -12.729 -8.799 9.172 1.00 97.94 211 ILE A C 1
ATOM 1671 O O . ILE A 1 211 ? -13.011 -7.854 9.901 1.00 97.94 211 ILE A O 1
ATOM 1675 N N . ASP A 1 212 ? -11.857 -9.738 9.540 1.00 97.75 212 ASP A N 1
ATOM 1676 C CA . ASP A 1 212 ? -11.181 -9.731 10.838 1.00 97.75 212 ASP A CA 1
ATOM 1677 C C . ASP A 1 212 ? -10.345 -8.450 11.017 1.00 97.75 212 ASP A C 1
ATOM 1679 O O . ASP A 1 212 ? -10.440 -7.790 12.052 1.00 97.75 212 ASP A O 1
ATOM 1683 N N . ILE A 1 213 ? -9.590 -8.033 9.986 1.00 98.06 213 ILE A N 1
ATOM 1684 C CA . ILE A 1 213 ? -8.861 -6.750 9.997 1.00 98.06 213 ILE A CA 1
ATOM 1685 C C . ILE A 1 213 ? -9.830 -5.572 10.111 1.00 98.06 213 ILE A C 1
ATOM 1687 O O . ILE A 1 213 ? -9.557 -4.632 10.855 1.00 98.06 213 ILE A O 1
ATOM 1691 N N . PHE A 1 214 ? -10.939 -5.588 9.370 1.00 98.50 214 PHE A N 1
ATOM 1692 C CA . PHE A 1 214 ? -11.949 -4.535 9.432 1.00 98.50 214 PHE A CA 1
ATOM 1693 C C . PHE A 1 214 ? -12.490 -4.378 10.858 1.00 98.50 214 PHE A C 1
ATOM 1695 O O . PHE A 1 214 ? -12.415 -3.279 11.403 1.00 98.50 214 PHE A O 1
ATOM 1702 N N . ILE A 1 215 ? -12.926 -5.476 11.482 1.00 97.94 215 ILE A N 1
ATOM 1703 C CA . ILE A 1 215 ? -13.464 -5.497 12.849 1.00 97.94 215 ILE A CA 1
ATOM 1704 C C . ILE A 1 215 ? -12.406 -5.049 13.865 1.00 97.94 215 ILE A C 1
ATOM 1706 O O . ILE A 1 215 ? -12.685 -4.227 14.738 1.00 97.94 215 ILE A O 1
ATOM 1710 N N . GLU A 1 216 ? -11.172 -5.555 13.761 1.00 97.31 216 GLU A N 1
ATOM 1711 C CA . GLU A 1 216 ? -10.074 -5.140 14.642 1.00 97.31 216 GLU A CA 1
ATOM 1712 C C . GLU A 1 216 ? -9.854 -3.624 14.552 1.00 97.31 216 GLU A C 1
ATOM 1714 O O . GLU A 1 216 ? -9.735 -2.942 15.570 1.00 97.31 216 GLU A O 1
ATOM 1719 N N . ARG A 1 217 ? -9.834 -3.073 13.335 1.00 97.50 217 ARG A N 1
ATOM 1720 C CA . ARG A 1 217 ? -9.576 -1.648 13.113 1.00 97.50 217 ARG A CA 1
ATOM 1721 C C . ARG A 1 217 ? -10.741 -0.774 13.556 1.00 97.50 217 ARG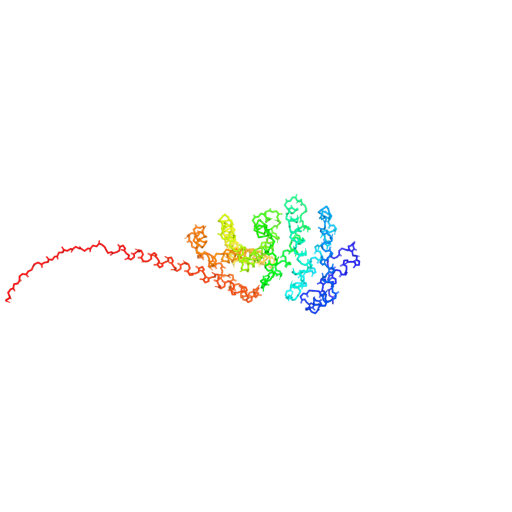 A C 1
ATOM 1723 O O . ARG A 1 217 ? -10.480 0.277 14.130 1.00 97.50 217 ARG A O 1
ATOM 1730 N N . THR A 1 218 ? -11.992 -1.191 13.376 1.00 97.31 218 THR A N 1
ATOM 1731 C CA . THR A 1 218 ? -13.140 -0.447 13.919 1.00 97.31 218 THR A CA 1
ATOM 1732 C C . THR A 1 218 ? -13.133 -0.430 15.446 1.00 97.31 218 THR A C 1
ATOM 1734 O O . THR A 1 218 ? -13.374 0.618 16.040 1.00 97.31 218 THR A O 1
ATOM 1737 N N . ASN A 1 219 ? -12.777 -1.547 16.087 1.00 97.50 219 ASN A N 1
ATOM 1738 C CA . ASN A 1 219 ? -12.699 -1.632 17.548 1.00 97.50 219 ASN A CA 1
ATOM 1739 C C . ASN A 1 219 ? -11.549 -0.784 18.112 1.00 97.50 219 ASN A C 1
ATOM 1741 O O . ASN A 1 219 ? -11.731 -0.055 19.088 1.00 97.50 219 ASN A O 1
ATOM 1745 N N . GLU A 1 220 ? -10.363 -0.839 17.497 1.00 97.19 220 GLU A N 1
ATOM 1746 C CA . GLU A 1 220 ? -9.236 0.001 17.916 1.00 97.19 220 GLU A CA 1
ATOM 1747 C C . GLU A 1 220 ? -9.510 1.489 17.656 1.00 97.19 220 GLU A C 1
ATOM 1749 O O . GLU A 1 220 ? -9.157 2.315 18.495 1.00 97.19 220 GLU A O 1
ATOM 1754 N N . ALA A 1 221 ? -10.208 1.846 16.569 1.00 96.81 221 ALA A N 1
ATOM 1755 C CA . ALA A 1 221 ? -10.661 3.218 16.336 1.00 96.81 221 ALA A CA 1
ATOM 1756 C C . ALA A 1 221 ? -11.541 3.714 17.497 1.00 96.81 221 ALA A C 1
ATOM 1758 O O . ALA A 1 221 ? -11.171 4.687 18.155 1.00 96.81 221 ALA A O 1
ATOM 1759 N N . GLN A 1 222 ? -12.621 2.996 17.822 1.00 95.94 222 GLN A N 1
ATOM 1760 C CA . GLN A 1 222 ? -13.526 3.345 18.928 1.00 95.94 222 GLN A CA 1
ATOM 1761 C C . GLN A 1 222 ? -12.792 3.466 20.267 1.00 95.94 222 GLN A C 1
ATOM 1763 O O . GLN A 1 222 ? -13.012 4.396 21.037 1.00 95.94 222 GLN A O 1
ATOM 1768 N N . LYS A 1 223 ? -11.864 2.548 20.543 1.00 96.69 223 LYS A N 1
ATOM 1769 C CA . LYS A 1 223 ? -11.053 2.588 21.762 1.00 96.69 223 LYS A CA 1
ATOM 1770 C C . LYS A 1 223 ? -10.152 3.821 21.811 1.00 96.69 223 LYS A C 1
ATOM 1772 O O . LYS A 1 223 ? -10.018 4.430 22.869 1.00 96.69 223 LYS A O 1
ATOM 1777 N N . THR A 1 224 ? -9.505 4.184 20.703 1.00 95.38 224 THR A N 1
ATOM 1778 C CA . THR A 1 224 ? -8.665 5.391 20.647 1.00 95.38 224 THR A CA 1
ATOM 1779 C C . THR A 1 224 ? -9.471 6.686 20.728 1.00 95.38 224 THR A C 1
ATOM 1781 O O . THR A 1 224 ? -8.972 7.644 21.314 1.00 95.38 224 THR A O 1
ATOM 1784 N N . GLU A 1 225 ? -10.697 6.694 20.200 1.00 94.31 225 GLU A N 1
ATOM 1785 C CA . GLU A 1 225 ? -11.666 7.792 20.312 1.00 94.31 225 GLU A CA 1
ATOM 1786 C C . GLU A 1 225 ? -12.086 7.989 21.774 1.00 94.31 225 GLU A C 1
ATOM 1788 O O . GLU A 1 225 ? -11.790 9.034 22.346 1.00 94.31 225 GLU A O 1
ATOM 1793 N N . GLN A 1 226 ? -12.590 6.939 22.436 1.00 95.31 226 GLN A N 1
ATOM 1794 C CA . GLN A 1 226 ? -12.968 6.995 23.855 1.00 95.31 226 GLN A CA 1
ATOM 1795 C C . GLN A 1 226 ? -11.810 7.463 24.744 1.00 95.31 226 GL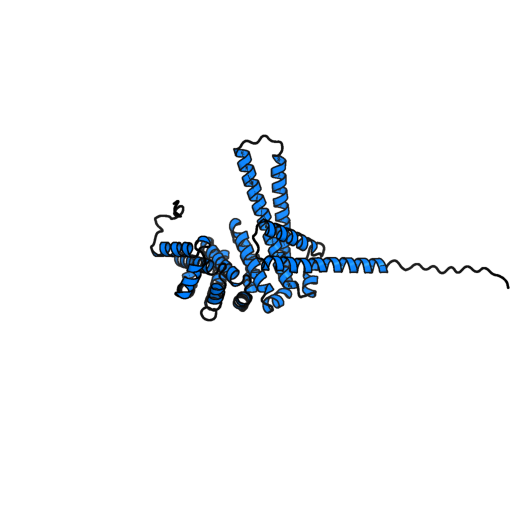N A C 1
ATOM 1797 O O . GLN A 1 226 ? -11.975 8.286 25.636 1.00 95.31 226 GLN A O 1
ATOM 1802 N N . GLN A 1 227 ? -10.597 6.972 24.484 1.00 93.62 227 GLN A N 1
ATOM 1803 C CA . GLN A 1 227 ? -9.421 7.394 25.237 1.00 93.62 227 GLN A CA 1
ATOM 1804 C C . GLN A 1 227 ? -9.028 8.862 25.016 1.00 93.62 227 GLN A C 1
ATOM 1806 O O . GLN A 1 227 ? -8.293 9.409 25.842 1.00 93.62 227 GLN A O 1
ATOM 1811 N N . ALA A 1 228 ? -9.373 9.454 23.872 1.00 92.19 228 ALA A N 1
ATOM 1812 C CA . ALA A 1 228 ? -9.149 10.871 23.616 1.00 92.19 228 ALA A CA 1
ATOM 1813 C C . ALA A 1 228 ? -10.199 11.711 24.353 1.00 92.19 228 ALA A C 1
ATOM 1815 O O . ALA A 1 228 ? -9.832 12.701 24.985 1.00 92.19 228 ALA A O 1
ATOM 1816 N N . ASP A 1 229 ? -11.453 11.262 24.348 1.00 92.75 229 ASP A N 1
ATOM 1817 C CA . ASP A 1 229 ? -12.562 11.919 25.042 1.00 92.75 229 ASP A CA 1
ATOM 1818 C C . ASP A 1 229 ? -12.367 11.892 26.565 1.00 92.75 229 ASP A C 1
ATOM 1820 O O . ASP A 1 229 ? -12.335 12.950 27.191 1.00 92.75 229 ASP A O 1
ATOM 1824 N N . ASP A 1 230 ? -12.064 10.728 27.156 1.00 92.69 230 ASP A N 1
ATOM 1825 C CA . ASP A 1 230 ? -11.763 10.587 28.593 1.00 92.69 230 ASP A CA 1
ATOM 1826 C C . ASP A 1 230 ? -10.611 11.518 29.034 1.00 92.69 230 ASP A C 1
ATOM 1828 O O . ASP A 1 230 ? -10.578 12.070 30.143 1.00 92.69 230 ASP A O 1
ATOM 1832 N N . LEU A 1 231 ? -9.618 11.687 28.155 1.00 90.38 231 LEU A N 1
ATOM 1833 C CA . LEU A 1 231 ? -8.457 12.532 28.406 1.00 90.38 231 LEU A CA 1
ATOM 1834 C C . LEU A 1 231 ? -8.836 14.022 28.406 1.00 90.38 231 LEU A C 1
ATOM 1836 O O . LEU A 1 231 ? -8.335 14.769 29.247 1.00 90.38 231 LEU A O 1
ATOM 1840 N N . LEU A 1 232 ? -9.730 14.444 27.510 1.00 89.00 232 LEU A N 1
ATOM 1841 C CA . LEU A 1 232 ? -10.264 15.806 27.477 1.00 89.00 232 LEU A 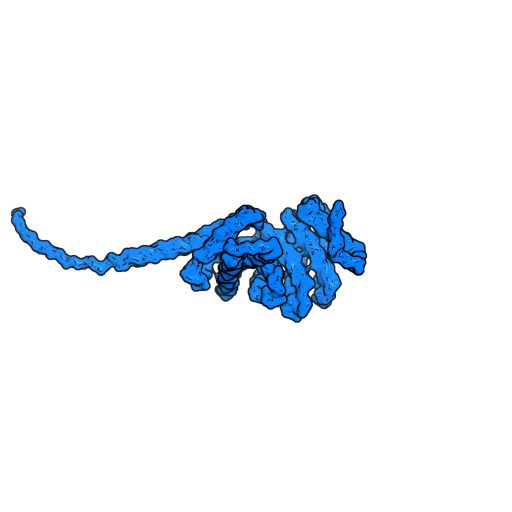CA 1
ATOM 1842 C C . LEU A 1 232 ? -11.168 16.082 28.688 1.00 89.00 232 LEU A C 1
ATOM 1844 O O . LEU A 1 232 ? -10.969 17.082 29.379 1.00 89.00 232 LEU A O 1
ATOM 1848 N N . GLU A 1 233 ? -12.090 15.170 29.001 1.00 89.62 233 GLU A N 1
ATOM 1849 C CA . GLU A 1 233 ? -13.039 15.303 30.116 1.00 89.62 233 GLU A CA 1
ATOM 1850 C C . GLU A 1 233 ? -12.333 15.370 31.477 1.00 89.62 233 GLU A C 1
ATOM 1852 O O . GLU A 1 233 ? -12.645 16.213 32.322 1.00 89.62 233 GLU A O 1
ATOM 1857 N N . SER A 1 234 ? -11.312 14.534 31.696 1.00 86.31 234 SER A N 1
ATOM 1858 C CA . SER A 1 234 ? -10.566 14.511 32.964 1.00 86.31 234 SER A CA 1
ATOM 1859 C C . SER A 1 234 ? -9.847 15.830 33.293 1.00 86.31 234 SER A C 1
ATOM 1861 O O . SER A 1 234 ? -9.493 16.069 34.453 1.00 86.31 234 SER A O 1
ATOM 1863 N N . HIS A 1 235 ? -9.634 16.686 32.291 1.00 83.31 235 HIS A N 1
ATOM 1864 C CA . HIS A 1 235 ? -8.905 17.947 32.403 1.00 83.31 235 HIS A CA 1
ATOM 1865 C C . HIS A 1 235 ? -9.802 19.187 32.205 1.00 83.31 235 HIS A C 1
ATOM 1867 O O . HIS A 1 235 ? -9.310 20.307 32.340 1.00 83.31 235 HIS A O 1
ATOM 1873 N N . GLU A 1 236 ? -11.108 19.016 31.963 1.00 78.06 236 GLU A N 1
ATOM 1874 C CA . GLU A 1 236 ? -12.053 20.099 31.633 1.00 78.06 236 GLU A CA 1
ATOM 1875 C C . GLU A 1 236 ? -12.213 21.132 32.766 1.00 78.06 236 GLU A C 1
ATOM 1877 O O . GLU A 1 236 ? -12.296 22.335 32.525 1.00 78.06 236 GLU A O 1
ATOM 1882 N N . ASN A 1 237 ? -12.185 20.675 34.022 1.00 78.19 237 ASN A N 1
ATOM 1883 C CA . ASN A 1 237 ? -12.385 21.515 35.211 1.00 78.19 237 ASN A CA 1
ATOM 1884 C C . ASN A 1 237 ? -11.086 21.823 35.979 1.00 78.19 237 ASN A C 1
ATOM 1886 O O . ASN A 1 237 ? -11.132 22.270 37.128 1.00 78.19 237 ASN A O 1
ATOM 1890 N N . GLN A 1 238 ? -9.919 21.564 35.381 1.00 78.88 238 GLN A N 1
ATOM 1891 C CA . GLN A 1 238 ? -8.622 21.794 36.018 1.00 78.88 238 GLN A CA 1
ATOM 1892 C C . GLN A 1 238 ? -7.940 23.048 35.467 1.00 78.88 238 GLN A C 1
ATOM 1894 O O . GLN A 1 238 ? -7.849 23.255 34.2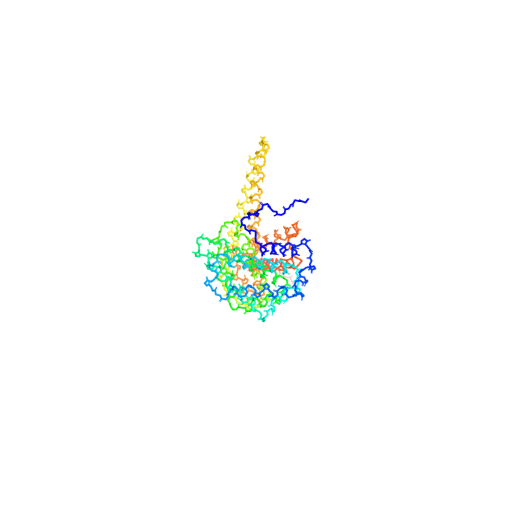59 1.00 78.88 238 GLN A O 1
ATOM 1899 N N . THR A 1 239 ? -7.380 23.874 36.353 1.00 79.31 239 THR A N 1
ATOM 1900 C CA . THR A 1 239 ? -6.496 24.972 35.945 1.00 79.31 239 THR A CA 1
ATOM 1901 C C . THR A 1 239 ? -5.149 24.390 35.523 1.00 79.31 239 THR A C 1
ATOM 1903 O O . THR A 1 239 ? -4.283 24.114 36.354 1.00 79.31 239 THR A O 1
ATOM 1906 N N . LEU A 1 240 ? -4.983 24.157 34.225 1.00 81.50 240 LEU A N 1
ATOM 1907 C CA . LEU A 1 240 ? -3.759 23.590 33.669 1.00 81.50 240 LEU A CA 1
ATOM 1908 C C . LEU A 1 240 ? -2.672 24.660 33.528 1.00 81.50 240 LEU A C 1
ATOM 1910 O O . LEU A 1 240 ? -2.932 25.785 33.104 1.00 81.50 240 LEU A O 1
ATOM 1914 N N . THR A 1 241 ? -1.433 24.289 33.844 1.00 88.56 241 THR A N 1
ATOM 1915 C CA . THR A 1 241 ? -0.261 25.091 33.457 1.00 88.56 241 THR A CA 1
ATOM 1916 C C . THR A 1 241 ? -0.032 24.995 31.946 1.00 88.56 241 THR A C 1
ATOM 1918 O O . THR A 1 241 ? -0.436 24.007 31.333 1.00 88.56 241 THR A O 1
ATOM 1921 N N . GLU A 1 242 ? 0.665 25.963 31.342 1.00 87.38 242 GLU A N 1
ATOM 1922 C CA . GLU A 1 242 ? 0.998 25.933 29.903 1.00 87.38 242 GLU A CA 1
ATOM 1923 C C . GLU A 1 242 ? 1.676 24.611 29.494 1.00 87.38 242 GLU A C 1
ATOM 1925 O O . GLU A 1 242 ? 1.280 23.976 28.522 1.00 87.38 242 GLU A O 1
ATOM 1930 N N . ALA A 1 243 ? 2.618 24.111 30.302 1.00 88.00 243 ALA A N 1
ATOM 1931 C CA . ALA A 1 243 ? 3.288 22.834 30.040 1.00 88.00 243 ALA A CA 1
ATOM 1932 C C . ALA A 1 243 ? 2.336 21.621 30.096 1.00 88.00 243 ALA A C 1
ATOM 1934 O O . ALA A 1 243 ? 2.516 20.649 29.360 1.00 88.00 243 ALA A O 1
ATOM 1935 N N . MET A 1 244 ? 1.321 21.658 30.967 1.00 85.88 244 MET A N 1
ATOM 1936 C CA . MET A 1 244 ? 0.295 20.612 31.034 1.00 85.88 244 MET A CA 1
ATOM 1937 C C . MET A 1 244 ? -0.663 20.694 29.845 1.00 85.88 244 MET A C 1
ATOM 1939 O O . MET A 1 244 ? -1.034 19.651 29.315 1.00 85.88 244 MET A O 1
ATOM 1943 N N . GLN A 1 245 ? -1.013 21.903 29.396 1.00 87.38 245 GLN A N 1
ATOM 1944 C CA . GLN A 1 245 ? -1.815 22.110 28.188 1.00 87.38 245 GLN A CA 1
ATOM 1945 C C . GLN A 1 245 ? -1.094 21.581 26.945 1.00 87.38 245 GLN A C 1
ATOM 1947 O O . GLN A 1 245 ? -1.688 20.821 26.186 1.00 87.38 245 GLN A O 1
ATOM 1952 N N . ASP A 1 246 ? 0.192 21.896 26.776 1.00 88.94 246 ASP A N 1
ATOM 1953 C CA . ASP A 1 246 ? 0.994 21.391 25.655 1.00 88.94 246 ASP A CA 1
ATOM 1954 C C . ASP A 1 246 ? 1.109 19.860 25.677 1.00 88.94 246 ASP A C 1
ATOM 1956 O O . ASP A 1 246 ? 1.002 19.199 24.642 1.00 88.94 246 ASP A O 1
ATOM 1960 N N . SER A 1 247 ? 1.314 19.267 26.857 1.00 90.50 247 SER A N 1
ATOM 1961 C CA . SER A 1 247 ? 1.350 17.808 27.013 1.00 90.50 247 SER A CA 1
ATOM 1962 C C . SER A 1 247 ? 0.008 17.165 26.652 1.00 90.50 247 SER A C 1
ATOM 1964 O O . SER A 1 247 ? -0.023 16.198 25.888 1.00 90.50 247 SER A O 1
ATOM 1966 N N . LEU A 1 248 ? -1.097 17.727 27.152 1.00 90.44 248 LEU A N 1
ATOM 1967 C CA . LEU A 1 248 ? -2.454 17.269 26.864 1.00 90.44 248 LEU A CA 1
ATOM 1968 C C . LEU A 1 248 ? -2.751 17.348 25.364 1.00 90.44 248 LEU A C 1
ATOM 1970 O O . LEU A 1 248 ? -3.168 16.357 24.769 1.00 90.44 248 LEU A O 1
ATOM 1974 N N . LEU A 1 249 ? -2.456 18.489 24.737 1.00 90.69 249 LEU A N 1
ATOM 1975 C CA . LEU A 1 249 ? -2.645 18.699 23.306 1.00 90.69 249 LEU A CA 1
ATOM 1976 C C . LEU A 1 249 ? -1.875 17.660 22.484 1.00 90.69 249 LEU A C 1
ATOM 1978 O O . LEU A 1 249 ? -2.448 17.037 21.595 1.00 90.69 249 LEU A O 1
ATOM 1982 N N . ASN A 1 250 ? -0.601 17.419 22.800 1.00 92.69 250 ASN A N 1
ATOM 1983 C CA . ASN A 1 250 ? 0.203 16.423 22.090 1.00 92.69 250 ASN A CA 1
ATOM 1984 C C . ASN A 1 250 ? -0.344 14.995 22.257 1.00 92.69 250 ASN A C 1
ATOM 1986 O O . ASN A 1 250 ? -0.325 14.218 21.302 1.00 92.69 250 ASN A O 1
ATOM 1990 N N . GLN A 1 251 ? -0.851 14.642 23.441 1.00 93.19 251 GLN A N 1
ATOM 1991 C CA . GLN A 1 251 ? -1.452 13.327 23.683 1.00 93.19 251 GLN A CA 1
ATOM 1992 C C . GLN A 1 251 ? -2.774 13.146 22.933 1.00 93.19 251 GLN A C 1
ATOM 1994 O O . GLN A 1 251 ? -2.976 12.102 22.311 1.00 93.19 251 GLN A O 1
ATOM 1999 N N . VAL A 1 252 ? -3.645 14.158 22.949 1.00 92.88 252 VAL A N 1
ATOM 2000 C CA . VAL A 1 252 ? -4.905 14.148 22.195 1.00 92.88 252 VAL A CA 1
ATOM 2001 C C . VAL A 1 252 ? -4.612 14.051 20.700 1.00 92.88 252 VAL A C 1
ATOM 2003 O O . VAL A 1 252 ? -5.132 13.156 20.045 1.00 92.88 252 VAL A O 1
ATOM 2006 N N . LEU A 1 253 ? -3.695 14.869 20.170 1.00 91.88 253 LEU A N 1
ATOM 2007 C CA . LEU A 1 253 ? -3.296 14.814 18.759 1.00 91.88 253 LEU A CA 1
ATOM 2008 C C . LEU A 1 253 ? -2.734 13.445 18.359 1.00 91.88 253 LEU A C 1
ATOM 2010 O O . LEU A 1 253 ? -3.061 12.940 17.286 1.00 91.88 253 LEU A O 1
ATOM 2014 N N . ALA A 1 254 ? -1.919 12.820 19.213 1.00 91.94 254 ALA A N 1
ATOM 2015 C CA . ALA A 1 254 ? -1.400 11.480 18.957 1.00 91.94 254 ALA A CA 1
ATOM 2016 C C . ALA A 1 254 ? -2.523 10.426 18.918 1.00 91.94 254 ALA A C 1
ATOM 2018 O O . ALA A 1 254 ? -2.531 9.573 18.026 1.00 91.94 254 ALA A O 1
ATOM 2019 N N . LYS A 1 255 ? -3.495 10.500 19.840 1.00 93.00 255 LYS A N 1
ATOM 2020 C CA . LYS A 1 255 ? -4.664 9.604 19.866 1.00 93.00 255 LYS A CA 1
ATOM 2021 C C . LYS A 1 255 ? -5.581 9.826 18.663 1.00 93.00 255 LYS A C 1
ATOM 2023 O O . LYS A 1 255 ? -5.925 8.851 18.003 1.00 93.00 255 LYS A O 1
ATOM 2028 N N . SER A 1 256 ? -5.886 11.076 18.307 1.00 92.06 256 SER A N 1
ATOM 2029 C CA . SER A 1 256 ? -6.640 11.416 17.092 1.00 92.06 256 SER A CA 1
ATOM 2030 C C . SER A 1 256 ? -5.926 10.920 15.831 1.00 92.06 256 SER A C 1
ATOM 2032 O O . SER A 1 256 ? -6.568 10.387 14.931 1.00 92.06 256 SER A O 1
ATOM 2034 N N . GLY A 1 257 ? -4.593 11.033 15.781 1.00 91.81 257 GLY A N 1
ATOM 2035 C CA . GLY A 1 257 ? -3.759 10.456 14.725 1.00 91.81 257 GLY A CA 1
ATOM 2036 C C . GLY A 1 257 ? -3.980 8.952 14.568 1.00 91.81 257 GLY A C 1
ATOM 2037 O O . GLY A 1 257 ? -4.291 8.487 13.474 1.00 91.81 257 GLY A O 1
ATOM 2038 N N . LYS A 1 258 ? -3.899 8.197 15.669 1.00 93.50 258 LYS A N 1
ATOM 2039 C CA . LYS A 1 258 ? -4.125 6.742 15.663 1.00 93.50 258 LYS A CA 1
ATOM 2040 C C . LYS A 1 258 ? -5.562 6.348 15.333 1.00 93.50 258 LYS A C 1
ATOM 2042 O O . LYS A 1 258 ? -5.760 5.428 14.543 1.00 93.50 258 LYS A O 1
ATOM 2047 N N . HIS A 1 259 ? -6.544 7.082 15.846 1.00 94.31 259 HIS A N 1
ATOM 2048 C CA . HIS A 1 259 ? -7.944 6.916 15.464 1.00 94.31 259 HIS A CA 1
ATOM 2049 C C . HIS A 1 259 ? -8.127 7.036 13.942 1.00 94.31 259 HIS A C 1
ATOM 2051 O O . HIS A 1 259 ? -8.724 6.160 13.313 1.00 94.31 259 HIS A O 1
ATOM 2057 N N . MET A 1 260 ? -7.546 8.074 13.328 1.00 93.19 260 MET A N 1
ATOM 2058 C CA . MET A 1 260 ? -7.595 8.249 11.874 1.00 93.19 260 MET A CA 1
ATOM 2059 C C . MET A 1 260 ? -6.905 7.102 11.131 1.00 93.19 260 MET A C 1
ATOM 2061 O O . MET A 1 260 ? -7.458 6.608 10.150 1.00 93.19 260 MET A O 1
ATOM 2065 N N . GLU A 1 261 ? -5.734 6.645 11.589 1.00 94.56 261 GLU A N 1
ATOM 2066 C CA . GLU A 1 261 ? -5.045 5.503 10.972 1.00 94.56 261 GLU A CA 1
ATOM 2067 C C . GLU A 1 261 ? -5.953 4.262 10.921 1.00 94.56 261 GLU A C 1
ATOM 2069 O O . GLU A 1 261 ? -6.081 3.620 9.875 1.00 94.56 261 GLU A O 1
ATOM 2074 N N . HIS A 1 262 ? -6.622 3.944 12.033 1.00 96.62 262 HIS A N 1
ATOM 2075 C CA . HIS A 1 262 ? -7.540 2.811 12.124 1.00 96.62 262 HIS A CA 1
ATOM 2076 C C . HIS A 1 262 ? -8.765 2.972 11.216 1.00 96.62 262 HIS A C 1
ATOM 2078 O O . HIS A 1 262 ? -9.077 2.053 10.454 1.00 96.62 262 HIS A O 1
ATOM 2084 N N . CYS A 1 263 ? -9.402 4.144 11.224 1.00 95.81 263 CYS A N 1
ATOM 2085 C CA . CYS A 1 263 ? -10.550 4.447 10.369 1.00 95.81 263 CYS A CA 1
ATOM 2086 C C . CYS A 1 263 ? -10.221 4.335 8.875 1.00 95.81 263 CYS A C 1
ATOM 2088 O O . CYS A 1 263 ? -10.983 3.735 8.117 1.00 95.81 263 CYS A O 1
ATOM 2090 N N . ILE A 1 264 ? -9.074 4.868 8.441 1.00 95.81 264 ILE A N 1
ATOM 2091 C CA . ILE A 1 264 ? -8.677 4.821 7.029 1.00 95.81 264 ILE A CA 1
ATOM 2092 C C . ILE A 1 264 ? -8.377 3.376 6.608 1.00 95.81 264 ILE A C 1
ATOM 2094 O O . ILE A 1 264 ? -8.840 2.953 5.550 1.00 95.81 264 ILE A O 1
ATOM 2098 N N . ILE A 1 265 ? -7.667 2.587 7.429 1.00 97.75 265 ILE A N 1
ATOM 2099 C CA . ILE A 1 265 ? -7.416 1.168 7.120 1.00 97.75 265 ILE A CA 1
ATOM 2100 C C . ILE A 1 265 ? -8.740 0.401 7.004 1.00 97.75 265 ILE A C 1
ATOM 2102 O O . ILE A 1 265 ? -8.931 -0.319 6.023 1.00 97.75 265 ILE A O 1
ATOM 2106 N N . ALA A 1 266 ? -9.660 0.571 7.961 1.00 98.25 266 ALA A N 1
ATOM 2107 C CA . ALA A 1 266 ? -10.973 -0.075 7.926 1.00 98.25 266 ALA A CA 1
ATOM 2108 C C . ALA A 1 266 ? -11.728 0.274 6.633 1.00 98.25 266 ALA A C 1
ATOM 2110 O O . ALA A 1 266 ? -12.230 -0.611 5.941 1.00 98.25 266 ALA A O 1
ATOM 2111 N N . ALA A 1 267 ? -11.728 1.550 6.245 1.00 97.81 267 ALA A N 1
ATOM 2112 C CA . ALA A 1 267 ? -12.401 1.996 5.036 1.00 97.81 267 ALA A CA 1
ATOM 2113 C C . ALA A 1 267 ? -11.740 1.464 3.751 1.00 97.81 267 ALA A C 1
ATOM 2115 O O . ALA A 1 267 ? -12.437 1.064 2.817 1.00 97.81 267 ALA A O 1
ATOM 2116 N N . CYS A 1 268 ? -10.408 1.380 3.697 1.00 98.19 268 CYS A N 1
ATOM 2117 C CA . CYS A 1 268 ? -9.696 0.738 2.591 1.00 98.19 268 CYS A CA 1
ATOM 2118 C C . CYS A 1 268 ? -10.047 -0.755 2.471 1.00 98.19 268 CYS A C 1
ATOM 2120 O O . CYS A 1 268 ? -10.250 -1.250 1.362 1.00 98.19 268 CYS A O 1
ATOM 2122 N N . VAL A 1 269 ? -10.180 -1.471 3.590 1.00 98.62 269 VAL A N 1
ATOM 2123 C CA . VAL A 1 269 ? -10.641 -2.867 3.582 1.00 98.62 269 VAL A CA 1
ATOM 2124 C C . VAL A 1 269 ? -12.077 -2.974 3.056 1.00 98.62 269 VAL A C 1
ATOM 2126 O O . VAL A 1 269 ? -12.327 -3.795 2.170 1.00 98.62 269 VAL A O 1
ATOM 2129 N N . CYS A 1 270 ? -12.995 -2.106 3.501 1.00 97.88 270 CYS A N 1
ATOM 2130 C CA . CYS A 1 270 ? -14.358 -2.031 2.956 1.00 97.88 270 CYS A CA 1
ATOM 2131 C C . CYS A 1 270 ? -14.357 -1.819 1.440 1.00 97.88 270 CYS A C 1
ATOM 2133 O O . CYS A 1 270 ? -15.076 -2.503 0.711 1.00 97.88 270 CYS A O 1
ATOM 2135 N N . LEU A 1 271 ? -13.533 -0.888 0.950 1.00 97.94 271 LEU A N 1
ATOM 2136 C CA . LEU A 1 271 ? -13.415 -0.602 -0.478 1.00 97.94 271 LEU A CA 1
ATOM 2137 C C . LEU A 1 271 ? -12.847 -1.786 -1.258 1.00 97.94 271 LEU A C 1
ATOM 2139 O O . LEU A 1 271 ? -13.320 -2.050 -2.362 1.00 97.94 271 LEU A O 1
ATOM 2143 N N . LEU A 1 272 ? -11.871 -2.511 -0.705 1.00 98.56 272 LEU A N 1
ATOM 2144 C CA . LEU A 1 272 ? -11.299 -3.698 -1.339 1.00 98.56 272 LEU A CA 1
ATOM 2145 C C . LEU A 1 272 ? -12.343 -4.808 -1.477 1.00 98.56 272 LEU A C 1
ATOM 2147 O O . LEU A 1 272 ? -12.547 -5.327 -2.577 1.00 98.56 272 LEU A O 1
ATOM 2151 N N . ILE A 1 273 ? -13.036 -5.131 -0.382 1.00 98.12 273 ILE A N 1
ATOM 2152 C CA . ILE A 1 273 ? -14.117 -6.123 -0.372 1.00 98.12 273 ILE A CA 1
ATOM 2153 C C . ILE A 1 273 ? -15.205 -5.699 -1.360 1.00 98.12 273 ILE A C 1
ATOM 2155 O O . ILE A 1 273 ? -15.531 -6.455 -2.275 1.00 98.12 273 ILE A O 1
ATOM 2159 N N . GLY A 1 274 ? -15.703 -4.466 -1.235 1.00 97.50 274 GLY A N 1
ATOM 2160 C CA . GLY A 1 274 ? -16.760 -3.914 -2.078 1.00 97.50 274 GLY A CA 1
ATOM 2161 C C . GLY A 1 274 ? -16.406 -3.928 -3.562 1.00 97.50 274 GLY A C 1
ATOM 2162 O O . GLY A 1 274 ? -17.200 -4.393 -4.379 1.00 97.50 274 GLY A O 1
ATOM 2163 N N . CYS A 1 275 ? -15.197 -3.497 -3.934 1.00 97.12 275 CYS A N 1
ATOM 2164 C CA . CYS A 1 275 ? -14.738 -3.557 -5.323 1.00 97.12 275 CYS A CA 1
ATOM 2165 C C . CYS A 1 275 ? -14.678 -4.991 -5.855 1.00 97.12 275 CYS A C 1
ATOM 2167 O O . CYS A 1 275 ? -14.954 -5.197 -7.037 1.00 97.12 275 CYS A O 1
ATOM 2169 N N . GLY A 1 276 ? -14.351 -5.960 -4.995 1.00 96.62 276 GLY A N 1
ATOM 2170 C CA . GLY A 1 276 ? -14.332 -7.379 -5.333 1.00 96.62 276 GLY A CA 1
ATOM 2171 C C . GLY A 1 276 ? -15.721 -7.942 -5.599 1.00 96.62 276 GLY A C 1
ATOM 2172 O O . GLY A 1 276 ? -15.933 -8.598 -6.617 1.00 96.62 276 GLY A O 1
ATOM 2173 N N . ILE A 1 277 ? -16.677 -7.667 -4.712 1.00 96.06 277 ILE A N 1
ATOM 2174 C CA . ILE A 1 277 ? -17.989 -8.329 -4.724 1.00 96.06 277 ILE A CA 1
ATOM 2175 C C . ILE A 1 277 ? -19.083 -7.566 -5.478 1.00 96.06 277 ILE A C 1
ATOM 2177 O O . ILE A 1 277 ? -20.122 -8.160 -5.739 1.00 96.06 277 ILE A O 1
ATOM 2181 N N . LYS A 1 278 ? -18.880 -6.292 -5.864 1.00 93.88 278 LYS A N 1
ATOM 2182 C CA . LYS A 1 278 ? -19.921 -5.401 -6.443 1.00 93.88 278 LYS A CA 1
ATOM 2183 C C . LYS A 1 278 ? -20.710 -5.969 -7.633 1.00 93.88 278 LYS A C 1
ATOM 2185 O O . LYS A 1 278 ? -21.822 -5.524 -7.889 1.00 93.88 278 LYS A O 1
ATOM 2190 N N . GLU A 1 279 ? -20.148 -6.932 -8.356 1.00 92.06 279 GLU A N 1
ATOM 2191 C CA . GLU A 1 279 ? -20.748 -7.574 -9.536 1.00 92.06 279 GLU A CA 1
ATOM 2192 C C . GLU A 1 279 ? -21.123 -9.050 -9.294 1.00 92.06 279 GLU A C 1
ATOM 2194 O O . GLU A 1 279 ? -21.547 -9.744 -10.214 1.00 92.06 279 GLU A O 1
ATOM 2199 N N . ASN A 1 280 ? -20.988 -9.554 -8.061 1.00 93.75 280 ASN A N 1
ATOM 2200 C CA . ASN A 1 280 ? -21.183 -10.961 -7.725 1.00 93.75 280 ASN A CA 1
ATOM 2201 C C . ASN A 1 280 ? -22.091 -11.136 -6.497 1.00 93.75 280 ASN A C 1
ATOM 2203 O O . ASN A 1 280 ? -21.625 -11.135 -5.361 1.00 93.75 280 ASN A O 1
ATOM 2207 N N . ARG A 1 281 ? -23.388 -11.372 -6.749 1.00 92.50 281 ARG A N 1
ATOM 2208 C CA . ARG A 1 281 ? -24.415 -11.632 -5.719 1.00 92.50 281 ARG A CA 1
ATOM 2209 C C . ARG A 1 281 ? -24.010 -12.725 -4.726 1.00 92.50 281 ARG A C 1
ATOM 2211 O O . ARG A 1 281 ? -24.079 -12.498 -3.531 1.00 92.50 281 ARG A O 1
ATOM 2218 N N . LYS A 1 282 ? -23.515 -13.872 -5.206 1.00 93.00 282 LYS A N 1
ATOM 2219 C CA . LYS A 1 282 ? -23.125 -14.988 -4.326 1.00 93.00 282 LYS A CA 1
ATOM 2220 C C . LYS A 1 282 ? -22.000 -14.589 -3.374 1.00 93.00 282 LYS A C 1
ATOM 2222 O O . LYS A 1 282 ? -22.019 -14.963 -2.211 1.00 93.00 282 LYS A O 1
ATOM 2227 N N . ALA A 1 283 ? -21.017 -13.837 -3.869 1.00 94.44 283 ALA A N 1
ATOM 2228 C CA . ALA A 1 283 ? -19.936 -13.333 -3.030 1.00 94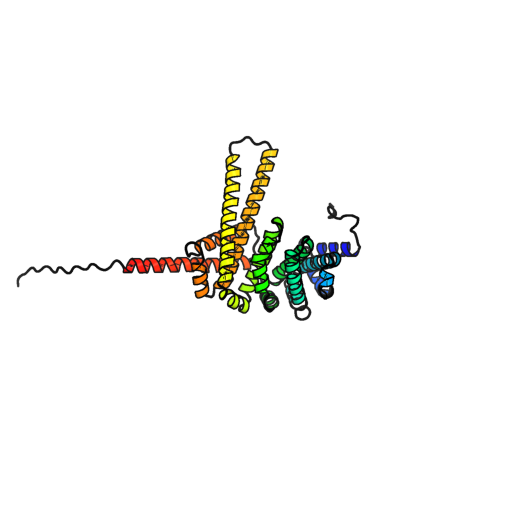.44 283 ALA A CA 1
ATOM 2229 C C . ALA A 1 283 ? -20.434 -12.275 -2.033 1.00 94.44 283 ALA A C 1
ATOM 2231 O O . ALA A 1 283 ? -19.942 -12.240 -0.911 1.00 94.44 283 ALA A O 1
ATOM 2232 N N . MET A 1 284 ? -21.423 -11.452 -2.412 1.00 94.81 284 MET A N 1
ATOM 2233 C CA . MET A 1 284 ? -22.080 -10.532 -1.477 1.00 94.81 284 MET A CA 1
ATOM 2234 C C . MET A 1 284 ? -22.763 -11.279 -0.335 1.00 94.81 284 MET A C 1
ATOM 2236 O O . MET A 1 284 ? -22.570 -10.892 0.811 1.00 94.81 284 MET A O 1
ATOM 2240 N N . ASP A 1 285 ? -23.505 -12.346 -0.637 1.00 92.94 285 ASP A N 1
ATOM 2241 C CA . ASP A 1 285 ? -24.195 -13.151 0.376 1.00 92.94 285 ASP A CA 1
ATOM 2242 C C . ASP A 1 285 ? -23.186 -13.802 1.337 1.00 92.94 285 ASP A C 1
ATOM 2244 O O . ASP A 1 285 ? -23.320 -13.682 2.550 1.00 92.94 285 ASP A O 1
ATOM 2248 N N . VAL A 1 286 ? -22.101 -14.382 0.806 1.00 93.62 286 VAL A N 1
ATOM 2249 C CA . VAL A 1 286 ? -21.024 -14.975 1.621 1.00 93.62 286 VAL A CA 1
ATOM 2250 C C . VAL A 1 286 ? -20.353 -13.942 2.528 1.00 93.62 286 VAL A C 1
ATOM 2252 O O . VAL A 1 286 ? -20.121 -14.217 3.701 1.00 93.62 286 VAL A O 1
ATOM 2255 N N . VAL A 1 287 ? -20.016 -12.760 2.005 1.00 95.50 287 VAL A N 1
ATOM 2256 C CA . VAL A 1 287 ? -19.408 -11.692 2.818 1.00 95.50 287 VAL A CA 1
ATOM 2257 C C . VAL A 1 287 ? -20.387 -11.211 3.880 1.00 95.50 287 VAL A C 1
ATOM 2259 O O . VAL A 1 287 ? -19.988 -11.004 5.021 1.00 95.50 287 VAL A O 1
ATOM 2262 N N . LYS A 1 288 ? -21.666 -11.071 3.526 1.00 94.88 288 LYS A N 1
ATOM 2263 C CA . LYS A 1 288 ? -22.716 -10.669 4.455 1.00 94.88 288 LYS A CA 1
ATOM 2264 C C . LYS A 1 288 ? -22.841 -11.652 5.615 1.00 94.88 288 LYS A C 1
ATOM 2266 O O . LYS A 1 288 ? -22.857 -11.212 6.752 1.00 94.88 288 LYS A O 1
ATOM 2271 N N . GLU A 1 289 ? -22.851 -12.955 5.348 1.00 93.88 289 GLU A N 1
ATOM 2272 C CA . GLU A 1 289 ? -22.895 -14.002 6.382 1.00 93.88 289 GLU A CA 1
ATOM 2273 C C . GLU A 1 289 ? -21.669 -14.002 7.313 1.00 93.88 289 GLU A C 1
ATOM 2275 O O . GLU A 1 289 ? -21.769 -14.443 8.456 1.00 93.88 289 GLU A O 1
ATOM 2280 N N . GLN A 1 290 ? -20.516 -13.515 6.842 1.00 94.00 290 GLN A N 1
ATOM 2281 C CA . GLN A 1 290 ? -19.289 -13.403 7.640 1.00 94.00 290 GLN A CA 1
ATOM 2282 C C . GLN A 1 290 ? -19.223 -12.119 8.481 1.00 94.00 290 GLN A C 1
ATOM 2284 O O . GLN A 1 290 ? -18.397 -12.032 9.392 1.00 94.00 290 GLN A O 1
ATOM 2289 N N . LEU A 1 291 ? -20.048 -11.112 8.175 1.00 94.31 291 LEU A N 1
ATOM 2290 C CA . LEU A 1 291 ? -20.073 -9.852 8.912 1.00 94.31 291 LEU A CA 1
ATOM 2291 C C . LEU A 1 291 ? -20.846 -9.977 10.232 1.00 94.31 291 LEU A C 1
ATOM 2293 O O . LEU A 1 291 ? -21.787 -10.771 10.333 1.00 94.31 291 LEU A O 1
ATOM 2297 N N . PRO A 1 292 ? -20.504 -9.153 11.243 1.00 88.88 292 PRO A N 1
ATOM 2298 C CA . PRO A 1 292 ? -21.329 -9.015 12.435 1.00 88.88 292 PRO A CA 1
ATOM 2299 C C . PRO A 1 292 ? -22.767 -8.659 12.048 1.00 88.88 292 PRO A C 1
ATOM 2301 O O . PRO A 1 292 ? -22.989 -7.888 11.116 1.00 88.88 292 PRO A O 1
ATOM 2304 N N . GLU A 1 293 ? -23.735 -9.248 12.753 1.00 89.38 293 GLU A N 1
ATOM 2305 C CA . GLU A 1 293 ? -25.174 -9.011 12.533 1.00 89.38 293 GLU A CA 1
ATOM 2306 C C . GLU A 1 293 ? -25.672 -9.390 11.128 1.00 89.38 293 GLU A C 1
ATOM 2308 O O . GLU A 1 293 ? -26.791 -9.054 10.749 1.00 89.38 293 GLU A O 1
ATOM 2313 N N . ALA A 1 294 ? -24.848 -10.105 10.354 1.00 92.12 294 ALA A N 1
ATOM 2314 C CA . ALA A 1 294 ? -25.099 -10.435 8.963 1.00 92.12 294 ALA A CA 1
ATOM 2315 C C . ALA A 1 294 ? -25.547 -9.216 8.131 1.00 92.12 294 ALA A C 1
ATOM 2317 O O . ALA A 1 294 ? -26.470 -9.320 7.323 1.00 92.12 294 ALA A O 1
ATOM 2318 N N . SER A 1 295 ? -24.926 -8.047 8.336 1.00 94.00 295 SER A N 1
ATOM 2319 C CA . SER A 1 295 ? -25.296 -6.790 7.670 1.00 94.00 295 SER A CA 1
ATOM 2320 C C . SER A 1 295 ? -24.079 -5.994 7.197 1.00 94.00 295 SER A C 1
ATOM 2322 O O . SER A 1 295 ? -23.001 -6.051 7.785 1.00 94.00 295 SER A O 1
ATOM 2324 N N . PHE A 1 296 ? -24.264 -5.197 6.138 1.00 95.69 296 PHE A N 1
ATOM 2325 C CA . PHE A 1 296 ? -23.260 -4.236 5.674 1.00 95.69 296 PHE A CA 1
ATOM 2326 C C . PHE A 1 296 ? -23.321 -2.888 6.409 1.00 95.69 296 PHE A C 1
ATOM 2328 O O . PHE A 1 296 ? -22.547 -1.999 6.063 1.00 95.69 296 PHE A O 1
ATOM 2335 N N . ASP A 1 297 ? -24.217 -2.700 7.385 1.00 95.06 297 ASP A N 1
ATOM 2336 C CA . ASP A 1 297 ? -24.418 -1.404 8.064 1.00 95.06 297 ASP A CA 1
ATOM 2337 C C . ASP A 1 297 ? -23.114 -0.832 8.643 1.00 95.06 297 ASP A C 1
ATOM 2339 O O . ASP A 1 297 ? -22.751 0.305 8.351 1.00 95.06 297 ASP A O 1
ATOM 2343 N N . SER A 1 298 ? -22.319 -1.659 9.329 1.00 95.00 298 SER A N 1
ATOM 2344 C CA . SER A 1 298 ? -21.009 -1.239 9.851 1.00 95.00 298 SER A CA 1
ATOM 2345 C C . SER A 1 298 ? -20.049 -0.747 8.755 1.00 95.00 298 SER A C 1
ATOM 2347 O O . SER A 1 298 ? -19.312 0.222 8.944 1.00 95.00 298 SER A O 1
ATOM 2349 N N . MET A 1 299 ? -20.060 -1.381 7.578 1.00 96.94 299 MET A N 1
ATOM 2350 C CA . MET A 1 299 ? -19.251 -0.952 6.434 1.00 96.94 299 MET A CA 1
ATOM 2351 C C . MET A 1 299 ? -19.791 0.333 5.800 1.00 96.94 299 MET A C 1
ATOM 2353 O O . MET A 1 299 ? -18.999 1.167 5.356 1.00 96.94 299 MET A O 1
ATOM 2357 N N . VAL A 1 300 ? -21.116 0.503 5.756 1.00 96.81 300 VAL A N 1
ATOM 2358 C CA . VAL A 1 300 ? -21.787 1.726 5.290 1.00 96.81 300 VAL A CA 1
ATOM 2359 C C . VAL A 1 300 ? -21.370 2.910 6.161 1.00 96.81 300 VAL A C 1
ATOM 2361 O O . VAL A 1 300 ? -20.901 3.912 5.620 1.00 96.81 300 VAL A O 1
ATOM 2364 N N . ASP A 1 301 ? -21.433 2.770 7.485 1.00 95.31 301 ASP A N 1
ATOM 2365 C CA . ASP A 1 301 ? -21.052 3.821 8.434 1.00 95.31 301 ASP A CA 1
ATOM 2366 C C . ASP A 1 301 ? -19.594 4.259 8.254 1.00 95.31 301 ASP A C 1
ATOM 2368 O O . ASP A 1 301 ? -19.288 5.453 8.181 1.00 95.31 301 ASP A O 1
ATOM 2372 N N . VAL A 1 302 ? -18.679 3.295 8.115 1.00 96.62 302 VAL A N 1
ATOM 2373 C CA . VAL A 1 302 ? -17.254 3.575 7.884 1.00 96.62 302 VAL A CA 1
ATOM 2374 C C . VAL A 1 302 ? -17.030 4.317 6.562 1.00 96.62 302 VAL A C 1
ATOM 2376 O O . VAL A 1 302 ? -16.228 5.252 6.510 1.00 96.62 302 VAL A O 1
ATOM 2379 N N . LEU A 1 303 ? -17.739 3.949 5.490 1.00 96.69 303 LEU A N 1
ATOM 2380 C CA . LEU A 1 303 ? -17.611 4.621 4.193 1.00 96.69 303 LEU A CA 1
ATOM 2381 C C . LEU A 1 303 ? -18.217 6.033 4.187 1.00 96.69 303 LEU A C 1
ATOM 2383 O O . LEU A 1 303 ? -17.665 6.911 3.520 1.00 96.69 303 LEU A O 1
ATOM 2387 N N . ILE A 1 304 ? -19.299 6.277 4.935 1.00 95.31 304 ILE A N 1
ATOM 2388 C CA . ILE A 1 304 ? -19.861 7.626 5.130 1.00 95.31 304 ILE A CA 1
ATOM 2389 C C . ILE A 1 304 ? -18.834 8.515 5.833 1.00 95.31 304 ILE A C 1
ATOM 2391 O O . ILE A 1 304 ? -18.477 9.568 5.299 1.00 95.31 304 ILE A O 1
ATOM 2395 N N . LYS A 1 305 ? -18.276 8.049 6.959 1.00 93.06 305 LYS A N 1
ATOM 2396 C CA . LYS A 1 305 ? -17.228 8.773 7.695 1.00 93.06 305 LYS A CA 1
ATOM 2397 C C . LYS A 1 305 ? -16.003 9.049 6.819 1.00 93.06 305 LYS A C 1
ATOM 2399 O O . LYS A 1 305 ? -15.484 10.164 6.824 1.00 93.06 305 LYS A O 1
ATOM 2404 N N . LEU A 1 306 ? -15.561 8.069 6.017 1.00 93.62 306 LEU A N 1
ATOM 2405 C CA . LEU A 1 306 ? -14.461 8.268 5.067 1.00 93.62 306 LEU A CA 1
ATOM 2406 C C . LEU A 1 306 ? -14.792 9.364 4.047 1.00 93.62 306 LEU A C 1
ATOM 2408 O O . LEU A 1 306 ? -13.936 10.198 3.767 1.00 93.62 306 LEU A O 1
ATOM 2412 N N . LYS A 1 307 ? -16.003 9.364 3.477 1.00 91.38 307 LYS A N 1
ATOM 2413 C CA . LYS A 1 307 ? -16.424 10.357 2.477 1.00 91.38 307 LYS A CA 1
ATOM 2414 C C . LYS A 1 307 ? -16.403 11.773 3.053 1.00 91.38 307 LYS A C 1
ATOM 2416 O O . LYS A 1 307 ? -15.879 12.681 2.410 1.00 91.38 307 LYS A O 1
ATOM 2421 N N . GLU A 1 308 ? -16.949 11.953 4.252 1.00 90.31 308 GLU A N 1
ATOM 2422 C CA . GLU A 1 308 ? -16.971 13.243 4.948 1.00 90.31 308 GLU A CA 1
ATOM 2423 C C . GLU A 1 308 ? -15.557 13.723 5.280 1.00 90.31 308 GLU A C 1
ATOM 2425 O O . GLU A 1 308 ? -15.185 14.850 4.949 1.00 90.31 308 GLU A O 1
ATOM 2430 N N . PHE A 1 309 ? -14.729 12.841 5.845 1.00 88.44 309 PHE A N 1
ATOM 2431 C CA . PHE A 1 309 ? -13.334 13.146 6.147 1.00 88.44 309 PHE A CA 1
ATOM 2432 C C . PHE A 1 309 ? -12.534 13.507 4.891 1.00 88.44 309 PHE A C 1
ATOM 2434 O O . PHE A 1 309 ? -11.817 14.507 4.872 1.00 88.44 309 PHE A O 1
ATOM 2441 N N . ALA A 1 310 ? -12.680 12.727 3.819 1.00 87.62 310 ALA A N 1
ATOM 2442 C CA . ALA A 1 310 ? -11.984 12.960 2.562 1.00 87.62 310 ALA A CA 1
ATOM 2443 C C . ALA A 1 310 ? -12.358 14.304 1.928 1.00 87.62 310 ALA A C 1
ATOM 2445 O O . ALA A 1 310 ? -11.491 14.963 1.354 1.00 87.62 310 ALA A O 1
ATOM 2446 N N . HIS A 1 311 ? -13.623 14.715 2.060 1.00 87.69 311 HIS A N 1
ATOM 2447 C CA . HIS A 1 311 ? -14.094 16.022 1.615 1.00 87.69 311 HIS A CA 1
ATOM 2448 C C . HIS A 1 311 ? -13.495 17.165 2.445 1.00 87.69 311 HIS A C 1
ATOM 2450 O O . HIS A 1 311 ? -13.059 18.161 1.875 1.00 87.69 311 HIS A O 1
ATOM 2456 N N . LEU A 1 312 ? -13.434 17.016 3.773 1.00 87.56 312 LEU A N 1
ATOM 2457 C CA . LEU A 1 312 ? -12.871 18.030 4.670 1.00 87.56 312 LEU A CA 1
ATOM 2458 C C . LEU A 1 312 ? -11.354 18.195 4.508 1.00 87.56 312 LEU A C 1
ATOM 2460 O O . LEU A 1 312 ? -10.846 19.312 4.582 1.00 87.56 312 LEU A O 1
ATOM 2464 N N . ALA A 1 313 ? -10.632 17.092 4.312 1.00 84.88 313 ALA A N 1
ATOM 2465 C CA . ALA A 1 313 ? -9.173 17.082 4.267 1.00 84.88 313 ALA A CA 1
ATOM 2466 C C . ALA A 1 313 ? -8.586 17.239 2.849 1.00 84.88 313 ALA A C 1
ATOM 2468 O O . ALA A 1 313 ? -7.371 17.373 2.720 1.00 84.88 313 ALA A O 1
ATOM 2469 N N . ASP A 1 314 ? -9.421 17.211 1.803 1.00 86.19 314 ASP A N 1
ATOM 2470 C CA . ASP A 1 314 ? -9.014 17.265 0.387 1.00 86.19 314 ASP A CA 1
ATOM 2471 C C . ASP A 1 314 ? -7.927 16.228 0.026 1.00 86.19 314 ASP A C 1
ATOM 2473 O O . ASP A 1 314 ? -6.920 16.507 -0.624 1.00 86.19 314 ASP A O 1
ATOM 2477 N N . ILE A 1 315 ? -8.110 14.995 0.511 1.00 83.62 315 ILE A N 1
ATOM 2478 C CA . ILE A 1 315 ? -7.113 13.912 0.392 1.00 83.62 315 ILE A CA 1
ATOM 2479 C C . ILE A 1 315 ? -7.440 12.880 -0.692 1.00 83.62 315 ILE A C 1
ATOM 2481 O O . ILE A 1 315 ? -6.683 11.926 -0.879 1.00 83.62 315 ILE A O 1
ATOM 2485 N N . MET A 1 316 ? -8.574 13.017 -1.377 1.00 86.88 316 MET A N 1
ATOM 2486 C CA . MET A 1 316 ? -9.087 11.999 -2.292 1.00 86.88 316 MET A CA 1
ATOM 2487 C C . MET A 1 316 ? -9.327 12.572 -3.680 1.00 86.88 316 MET A C 1
ATOM 2489 O O . MET A 1 316 ? -9.876 13.659 -3.840 1.00 86.88 316 MET A O 1
ATOM 2493 N N . THR A 1 317 ? -8.943 11.814 -4.704 1.00 86.88 317 THR A N 1
ATOM 2494 C CA . THR A 1 317 ? -9.169 12.218 -6.090 1.00 86.88 317 THR A CA 1
ATOM 2495 C C . THR A 1 317 ? -10.655 12.140 -6.462 1.00 86.88 317 THR A C 1
ATOM 2497 O O . THR A 1 317 ? -11.413 11.376 -5.850 1.00 86.88 317 THR A O 1
ATOM 2500 N N . PRO A 1 318 ? -11.099 12.847 -7.519 1.00 87.44 318 PRO A N 1
ATOM 2501 C CA . PRO A 1 318 ? -12.479 12.752 -7.997 1.00 87.44 318 PRO A CA 1
ATOM 2502 C C . PRO A 1 318 ? -12.903 11.322 -8.363 1.00 87.44 318 PRO A C 1
ATOM 2504 O O . PRO A 1 318 ? -14.062 10.951 -8.173 1.00 87.44 318 PRO A O 1
ATOM 2507 N N . SER A 1 319 ? -11.979 10.503 -8.880 1.00 88.31 319 SER A N 1
ATOM 2508 C CA . SER A 1 319 ? -12.239 9.086 -9.155 1.00 88.31 319 SER A CA 1
ATOM 2509 C C . SER A 1 319 ? -12.429 8.289 -7.861 1.00 88.31 319 SER A C 1
ATOM 2511 O O . SER A 1 319 ? -13.374 7.507 -7.748 1.00 88.31 319 SER A O 1
ATOM 2513 N N . GLY A 1 320 ? -11.593 8.549 -6.848 1.00 90.62 320 GLY A N 1
ATOM 2514 C CA . GLY A 1 320 ? -11.722 7.950 -5.521 1.00 90.62 320 GLY A CA 1
ATOM 2515 C C . GLY A 1 320 ? -13.077 8.239 -4.872 1.00 90.62 320 GLY A C 1
ATOM 2516 O O . GLY A 1 320 ? -13.727 7.314 -4.389 1.00 90.62 320 GLY A O 1
ATOM 2517 N N . VAL A 1 321 ? -13.560 9.485 -4.951 1.00 91.88 321 VAL A N 1
ATOM 2518 C CA . VAL A 1 321 ? -14.887 9.862 -4.429 1.00 91.88 321 VAL A CA 1
ATOM 2519 C C . VAL A 1 321 ? -15.992 9.051 -5.111 1.00 91.88 321 VAL A C 1
ATOM 2521 O O . VAL A 1 321 ? -16.813 8.436 -4.432 1.00 91.88 321 VAL A O 1
ATOM 2524 N N . LYS A 1 322 ? -15.975 8.960 -6.448 1.00 92.81 322 LYS A N 1
ATOM 2525 C CA . LYS A 1 322 ? -16.953 8.157 -7.206 1.00 92.81 322 LYS A CA 1
ATOM 2526 C C . LYS A 1 322 ? -16.901 6.676 -6.838 1.00 92.81 322 LYS A C 1
ATOM 2528 O O . LYS A 1 322 ? -17.940 6.017 -6.792 1.00 92.81 322 LYS A O 1
ATOM 2533 N N . ARG A 1 323 ? -15.703 6.140 -6.579 1.00 94.44 323 ARG A N 1
ATOM 2534 C CA . ARG A 1 323 ? -15.518 4.755 -6.130 1.00 94.44 323 ARG A CA 1
ATOM 2535 C C . ARG A 1 323 ? -16.210 4.529 -4.786 1.00 94.44 323 ARG A C 1
ATOM 2537 O O . ARG A 1 323 ? -16.991 3.586 -4.676 1.00 94.44 323 ARG A O 1
ATOM 2544 N N . VAL A 1 324 ? -15.979 5.405 -3.805 1.00 95.75 324 VAL A N 1
ATOM 2545 C CA . VAL A 1 324 ? -16.639 5.342 -2.488 1.00 95.75 324 VAL A CA 1
ATOM 2546 C C . VAL A 1 324 ? -18.158 5.398 -2.643 1.00 95.75 324 VAL A C 1
ATOM 2548 O O . VAL A 1 324 ? -18.851 4.530 -2.123 1.00 95.75 324 VAL A O 1
ATOM 2551 N N . GLU A 1 325 ? -18.680 6.352 -3.417 1.00 95.12 325 GLU A N 1
ATOM 2552 C CA . GLU A 1 325 ? -20.123 6.501 -3.649 1.00 95.12 325 GLU A CA 1
ATOM 2553 C C . GLU A 1 325 ? -20.752 5.264 -4.299 1.00 95.12 325 GLU A C 1
ATOM 2555 O O . GLU A 1 325 ? -21.834 4.833 -3.898 1.00 95.12 325 GLU A O 1
ATOM 2560 N N . LYS A 1 326 ? -20.063 4.655 -5.271 1.00 95.62 326 LYS A N 1
ATOM 2561 C CA . LYS A 1 326 ? -20.534 3.438 -5.937 1.00 95.62 326 LYS A CA 1
ATOM 2562 C C . LYS A 1 326 ? -20.622 2.262 -4.965 1.00 95.62 326 LYS A C 1
ATOM 2564 O O . LYS A 1 326 ? -21.620 1.547 -4.982 1.00 95.62 326 LYS A O 1
ATOM 2569 N N . ILE A 1 327 ? -19.597 2.047 -4.140 1.00 97.06 327 ILE A N 1
ATOM 2570 C CA . ILE A 1 327 ? -19.595 0.944 -3.166 1.00 97.06 327 ILE A CA 1
ATOM 2571 C C . ILE A 1 327 ? -20.624 1.185 -2.061 1.00 97.06 327 ILE A C 1
ATOM 2573 O O . ILE A 1 327 ? -21.356 0.263 -1.709 1.00 97.06 327 ILE A O 1
ATOM 2577 N N . LEU A 1 328 ? -20.747 2.427 -1.589 1.00 96.19 328 LEU A N 1
ATOM 2578 C CA . LEU A 1 328 ? -21.763 2.814 -0.617 1.00 96.19 328 LEU A CA 1
ATOM 2579 C C . LEU A 1 328 ? -23.172 2.483 -1.133 1.00 96.19 328 LEU A C 1
ATOM 2581 O O . LEU A 1 328 ? -23.929 1.800 -0.453 1.00 96.19 328 LEU A O 1
ATOM 2585 N N . ALA A 1 329 ? -23.490 2.869 -2.374 1.00 95.12 329 ALA A N 1
ATOM 2586 C CA . ALA A 1 329 ? -24.780 2.563 -2.991 1.00 95.12 329 ALA A CA 1
ATOM 2587 C C . ALA A 1 329 ? -25.054 1.051 -3.093 1.00 95.12 329 ALA A C 1
ATOM 2589 O O . ALA A 1 329 ? -26.183 0.613 -2.861 1.00 95.12 329 ALA A O 1
ATOM 2590 N N . VAL A 1 330 ? -24.029 0.245 -3.407 1.00 94.62 330 VAL A N 1
ATOM 2591 C CA . VAL A 1 330 ? -24.146 -1.222 -3.438 1.00 94.62 330 VAL A CA 1
ATOM 2592 C C . VAL A 1 330 ? -24.515 -1.752 -2.055 1.00 94.62 330 VAL A C 1
ATOM 2594 O O . VAL A 1 330 ? -25.529 -2.437 -1.932 1.00 94.62 330 VAL A O 1
ATOM 2597 N N . PHE A 1 331 ? -23.757 -1.405 -1.015 1.00 94.69 331 PHE A N 1
ATOM 2598 C CA . PHE A 1 331 ? -24.000 -1.899 0.343 1.00 94.69 331 PHE A CA 1
ATOM 2599 C C . PHE A 1 331 ? -25.357 -1.454 0.898 1.00 94.69 331 PHE A C 1
ATOM 2601 O O . PHE A 1 331 ? -26.124 -2.295 1.364 1.00 94.69 331 PHE A O 1
ATOM 2608 N N . THR A 1 332 ? -25.726 -0.180 0.742 1.00 92.81 332 THR A N 1
ATOM 2609 C CA . THR A 1 332 ? -27.035 0.320 1.192 1.00 92.81 332 THR A CA 1
ATOM 2610 C C . THR A 1 332 ? -28.194 -0.413 0.506 1.00 92.81 332 THR A C 1
ATOM 2612 O O . THR A 1 332 ? -29.172 -0.772 1.158 1.00 92.81 332 THR A O 1
ATOM 2615 N N . SER A 1 333 ? -28.086 -0.711 -0.796 1.00 89.75 333 SER A N 1
ATOM 2616 C CA . SER A 1 333 ? -29.148 -1.428 -1.524 1.00 89.75 333 SER A CA 1
ATOM 2617 C C . SER A 1 333 ? -29.385 -2.862 -1.020 1.00 89.75 333 SER A C 1
ATOM 2619 O O . SER A 1 333 ? -30.511 -3.371 -1.076 1.00 89.75 333 SER A O 1
ATOM 2621 N N . LEU A 1 334 ? -28.343 -3.516 -0.497 1.00 83.94 334 LEU A N 1
ATOM 2622 C CA . LEU A 1 334 ? -28.408 -4.884 0.024 1.00 83.94 334 LEU A CA 1
ATOM 2623 C C . LEU A 1 334 ? -29.072 -4.946 1.405 1.00 83.94 334 LEU A C 1
ATOM 2625 O O . LEU A 1 334 ? -29.755 -5.930 1.710 1.00 83.94 334 LEU A O 1
ATOM 2629 N N . ASN A 1 335 ? -28.942 -3.888 2.206 1.00 78.69 335 ASN A N 1
ATOM 2630 C CA . ASN A 1 335 ? -29.593 -3.798 3.513 1.00 78.69 335 ASN A CA 1
ATOM 2631 C C . ASN A 1 335 ? -31.108 -3.582 3.344 1.00 78.69 335 ASN A C 1
ATOM 2633 O O . ASN A 1 335 ? -31.905 -4.349 3.884 1.00 78.69 335 ASN A O 1
ATOM 2637 N N . THR A 1 336 ? -31.528 -2.666 2.461 1.00 69.62 336 THR A N 1
ATOM 2638 C CA . THR A 1 336 ? -32.958 -2.418 2.171 1.00 69.62 336 THR A CA 1
ATOM 2639 C C . THR A 1 336 ? -33.673 -3.637 1.575 1.00 69.62 336 THR A C 1
ATOM 2641 O O . THR A 1 336 ? -34.840 -3.890 1.872 1.00 69.62 336 THR A O 1
ATOM 2644 N N . SER A 1 337 ? -32.975 -4.427 0.752 1.00 61.84 337 SER A N 1
ATOM 2645 C CA . SER A 1 337 ? -33.536 -5.651 0.155 1.00 61.84 337 SER A CA 1
ATOM 2646 C C . SER A 1 337 ? -33.878 -6.720 1.203 1.00 61.84 337 SER A C 1
ATOM 2648 O O . SER A 1 337 ? -34.758 -7.542 0.969 1.00 61.84 337 SER A O 1
ATOM 2650 N N . SER A 1 338 ? -33.213 -6.699 2.360 1.00 56.25 338 SER A N 1
ATOM 2651 C CA . SER A 1 338 ? -33.416 -7.686 3.431 1.00 56.25 338 SER A CA 1
ATOM 2652 C C . SER A 1 338 ? -34.602 -7.313 4.319 1.00 56.25 338 SER A C 1
ATOM 2654 O O . SER A 1 338 ? -35.453 -8.157 4.582 1.00 56.25 338 SER A O 1
ATOM 2656 N N . ILE A 1 339 ? -34.738 -6.021 4.640 1.00 55.81 339 ILE A N 1
ATOM 2657 C CA . ILE A 1 339 ? -35.868 -5.467 5.407 1.00 55.81 339 ILE A CA 1
ATOM 2658 C C . ILE A 1 339 ? -37.200 -5.685 4.667 1.00 55.81 339 ILE A C 1
ATOM 2660 O O . ILE A 1 339 ? -38.214 -6.031 5.271 1.00 55.81 339 ILE A O 1
ATOM 2664 N N . ASN A 1 340 ? -37.212 -5.531 3.338 1.00 48.12 340 ASN A N 1
ATOM 2665 C CA . ASN A 1 340 ? -38.420 -5.759 2.540 1.00 48.12 340 ASN A CA 1
ATOM 2666 C C . ASN A 1 340 ? -38.821 -7.245 2.470 1.00 48.12 340 ASN A C 1
ATOM 2668 O O . ASN A 1 340 ? -40.016 -7.541 2.456 1.00 48.12 340 ASN A O 1
ATOM 2672 N N . CYS A 1 341 ? -37.858 -8.176 2.466 1.00 48.25 341 CYS A N 1
ATOM 2673 C CA . CYS A 1 341 ? -38.144 -9.612 2.535 1.00 48.25 341 CYS A CA 1
ATOM 2674 C C . CYS A 1 341 ? -38.687 -10.022 3.913 1.00 48.25 341 CYS A C 1
ATOM 2676 O O . CYS A 1 341 ? -39.695 -10.724 3.976 1.00 48.25 341 CYS A O 1
ATOM 2678 N N . GLU A 1 342 ? -38.094 -9.545 5.010 1.00 48.56 342 GLU A N 1
ATOM 2679 C CA . GLU A 1 342 ? -38.574 -9.839 6.371 1.00 48.56 342 GLU A CA 1
ATOM 2680 C C . GLU A 1 342 ? -39.987 -9.291 6.617 1.00 48.56 342 GLU A C 1
ATOM 2682 O O . GLU A 1 342 ? -40.853 -10.015 7.110 1.00 48.56 342 GLU A O 1
ATOM 2687 N N . ASN A 1 343 ? -40.278 -8.067 6.165 1.00 46.12 343 ASN A N 1
ATOM 2688 C CA . ASN A 1 343 ? -41.624 -7.489 6.255 1.00 46.12 343 ASN A CA 1
ATOM 2689 C C . ASN A 1 343 ? -42.657 -8.233 5.386 1.00 46.12 343 ASN A C 1
ATOM 2691 O O . ASN A 1 343 ? -43.837 -8.303 5.740 1.00 46.12 343 ASN A O 1
ATOM 2695 N N . SER A 1 344 ? -42.238 -8.819 4.258 1.00 46.72 344 SER A N 1
ATOM 2696 C CA . SER A 1 344 ? -43.117 -9.642 3.414 1.00 46.72 344 SER A CA 1
ATOM 2697 C C . SER A 1 344 ? -43.422 -11.023 4.015 1.00 46.72 344 SER A C 1
ATOM 2699 O O . SER A 1 344 ? -44.524 -11.533 3.841 1.00 46.72 344 SER A O 1
ATOM 2701 N N . LEU A 1 345 ? -42.490 -11.599 4.783 1.00 47.62 345 LEU A N 1
ATOM 2702 C CA . LEU A 1 345 ? -42.694 -12.860 5.503 1.00 47.62 345 LEU A CA 1
ATOM 2703 C C . LEU A 1 345 ? -43.573 -12.653 6.747 1.00 47.62 345 LEU A C 1
ATOM 2705 O O . LEU A 1 345 ? -44.541 -13.385 6.940 1.00 47.62 345 LEU A O 1
ATOM 2709 N N . LEU A 1 346 ? -43.328 -11.587 7.518 1.00 47.62 346 LEU A N 1
ATOM 2710 C CA . LEU A 1 346 ? -44.138 -11.213 8.688 1.00 47.62 346 LEU A CA 1
ATOM 2711 C C . LEU A 1 346 ? -45.585 -10.825 8.335 1.00 47.62 346 LEU A C 1
ATOM 2713 O O . LEU A 1 346 ? -46.485 -11.009 9.149 1.00 47.62 346 LEU A O 1
ATOM 2717 N N . SER A 1 347 ? -45.835 -10.313 7.125 1.00 48.28 347 SER A N 1
ATOM 2718 C CA . SER A 1 347 ? -47.197 -10.019 6.650 1.00 48.28 347 SER A CA 1
ATOM 2719 C C . SER A 1 347 ? -47.944 -11.244 6.107 1.00 48.28 347 SER A C 1
ATOM 2721 O O . SER A 1 347 ? -49.165 -11.183 5.968 1.00 48.28 347 SER A O 1
ATOM 2723 N N . SER A 1 348 ? -47.254 -12.363 5.851 1.00 45.00 348 SER A N 1
ATOM 2724 C CA . SER A 1 348 ? -47.874 -13.611 5.377 1.00 45.00 348 SER A CA 1
ATOM 2725 C C . SER A 1 348 ? -48.377 -14.535 6.497 1.00 45.00 348 SER A C 1
ATOM 2727 O O . SER A 1 348 ? -49.307 -15.304 6.265 1.00 45.00 348 SER A O 1
ATOM 2729 N N . ASP A 1 349 ? -47.870 -14.387 7.727 1.00 41.31 349 ASP A N 1
ATOM 2730 C CA . ASP A 1 349 ? -48.285 -15.188 8.896 1.00 41.31 349 ASP A CA 1
ATOM 2731 C C . ASP A 1 349 ? -49.517 -14.628 9.644 1.00 41.31 349 ASP A C 1
ATOM 2733 O O . ASP A 1 349 ? -49.972 -15.206 10.629 1.00 41.31 349 ASP A O 1
ATOM 2737 N N . ALA A 1 350 ? -50.111 -13.522 9.178 1.00 43.50 350 ALA A N 1
ATOM 2738 C CA . ALA A 1 350 ? -51.241 -12.859 9.844 1.00 43.50 350 ALA A CA 1
ATOM 2739 C C . ALA A 1 350 ? -52.638 -13.232 9.296 1.00 43.50 350 ALA A C 1
ATOM 2741 O O . ALA A 1 350 ? -53.614 -12.555 9.614 1.00 43.50 350 ALA A O 1
ATOM 2742 N N . THR A 1 351 ? -52.775 -14.286 8.480 1.00 42.41 351 THR A N 1
ATOM 2743 C CA . THR A 1 351 ? -54.086 -14.689 7.921 1.00 42.41 351 THR A CA 1
ATOM 2744 C C . THR A 1 351 ? -54.349 -16.191 8.014 1.00 42.41 351 THR A C 1
ATOM 2746 O O . THR A 1 351 ? -54.429 -16.886 7.011 1.00 42.41 351 THR A O 1
ATOM 2749 N N . PHE A 1 352 ? -54.538 -16.697 9.231 1.00 39.75 352 PHE A N 1
ATOM 2750 C CA . PHE A 1 352 ? -55.285 -17.938 9.459 1.00 39.75 352 PHE A CA 1
ATOM 2751 C C . PHE A 1 352 ? -56.102 -17.822 10.747 1.00 39.75 352 PHE A C 1
ATOM 2753 O O . PHE A 1 352 ? -55.734 -18.361 11.784 1.00 39.75 352 PHE A O 1
ATOM 2760 N N . ASP A 1 353 ? -57.224 -17.108 10.667 1.00 38.56 353 ASP A N 1
ATOM 2761 C CA . ASP A 1 353 ? -58.393 -17.420 11.489 1.00 38.56 353 ASP A CA 1
ATOM 2762 C C . ASP A 1 353 ? -59.646 -16.910 10.764 1.00 38.56 353 ASP A C 1
ATOM 2764 O O . ASP A 1 353 ? -59.975 -15.727 10.826 1.00 38.56 353 ASP A O 1
ATOM 2768 N N . ASP A 1 354 ? -60.308 -17.787 10.006 1.00 37.12 354 ASP A N 1
ATOM 2769 C CA . ASP A 1 354 ? -61.643 -17.508 9.473 1.00 37.12 354 ASP A CA 1
ATOM 2770 C C . ASP A 1 354 ? -62.606 -18.573 10.000 1.00 37.12 354 ASP A C 1
ATOM 2772 O O . ASP A 1 354 ? -62.732 -19.693 9.495 1.00 37.12 354 ASP A O 1
ATOM 2776 N N . SER A 1 355 ? -63.229 -18.215 11.118 1.00 35.69 355 SER A N 1
ATOM 2777 C CA . SER A 1 355 ? -64.298 -18.957 11.762 1.00 35.69 355 SER A CA 1
ATOM 2778 C C . SER A 1 355 ? -65.604 -18.684 11.018 1.00 35.69 355 SER A C 1
ATOM 2780 O O . SER A 1 355 ? -66.275 -17.671 11.201 1.00 35.69 355 SER A O 1
ATOM 2782 N N . SER A 1 356 ? -66.005 -19.636 10.179 1.00 37.03 356 SER A N 1
ATOM 2783 C CA . SER A 1 356 ? -67.315 -19.635 9.536 1.00 37.03 356 SER A CA 1
ATOM 2784 C C . SER A 1 356 ? -68.432 -19.871 10.566 1.00 37.03 356 SER A C 1
ATOM 2786 O O . SER A 1 356 ? -68.710 -21.013 10.936 1.00 37.03 356 SER A O 1
ATOM 2788 N N . PHE A 1 357 ? -69.110 -18.803 10.994 1.00 34.31 357 PHE A N 1
ATOM 2789 C CA . PHE A 1 357 ? -70.423 -18.857 11.648 1.00 34.31 357 PHE A CA 1
ATOM 2790 C C . PHE A 1 357 ? -71.433 -18.066 10.807 1.00 34.31 357 PHE A C 1
ATOM 2792 O O . PHE A 1 357 ? -71.555 -16.847 10.921 1.00 34.31 357 PHE A O 1
ATOM 2799 N N . ILE A 1 358 ? -72.167 -18.770 9.941 1.00 39.38 358 ILE A N 1
ATOM 2800 C CA . ILE A 1 358 ? -73.333 -18.224 9.239 1.00 39.38 358 ILE A CA 1
ATOM 2801 C C . ILE A 1 358 ? -74.531 -18.320 10.187 1.00 39.38 358 ILE A C 1
ATOM 2803 O O . ILE A 1 358 ? -74.933 -19.415 10.580 1.00 39.38 358 ILE A O 1
ATOM 2807 N N . LYS A 1 359 ? -75.089 -17.163 10.557 1.00 36.34 359 LYS A N 1
ATOM 2808 C CA . LYS A 1 359 ? -76.395 -17.050 11.213 1.00 36.34 359 LYS A CA 1
ATOM 2809 C C . LYS A 1 359 ? -77.503 -17.278 10.187 1.00 36.34 359 LYS A C 1
ATOM 2811 O O . LYS A 1 359 ? -77.578 -16.568 9.188 1.00 36.34 359 LYS A O 1
ATOM 2816 N N . THR A 1 360 ? -78.355 -18.249 10.474 1.00 42.34 360 THR A N 1
ATOM 2817 C CA . THR A 1 360 ? -79.738 -18.324 10.001 1.00 42.34 360 THR A CA 1
ATOM 2818 C C . THR A 1 360 ? -80.564 -17.239 10.685 1.00 42.34 360 THR A C 1
ATOM 2820 O O . THR A 1 360 ? -80.436 -17.094 11.896 1.00 42.34 360 THR A O 1
ATOM 2823 N N . ASP A 1 361 ? -81.403 -16.537 9.930 1.00 37.94 361 ASP A N 1
ATOM 2824 C CA . ASP A 1 361 ? -82.746 -16.145 10.365 1.00 37.94 361 ASP A CA 1
ATOM 2825 C C . ASP A 1 361 ? -83.619 -15.915 9.119 1.00 37.94 361 ASP A C 1
ATOM 2827 O O . ASP A 1 361 ? -83.215 -15.241 8.167 1.00 37.94 361 ASP A O 1
ATOM 2831 N N . ASP A 1 362 ? -84.786 -16.559 9.155 1.00 45.22 362 ASP A N 1
ATOM 2832 C CA . ASP A 1 362 ? -85.946 -16.442 8.268 1.00 45.22 362 ASP A CA 1
ATOM 2833 C C . ASP A 1 362 ? -86.464 -14.967 8.238 1.00 45.22 362 ASP A C 1
ATOM 2835 O O . ASP A 1 362 ? -86.082 -14.155 9.077 1.00 45.22 362 ASP A O 1
ATOM 2839 N N . ASP A 1 363 ? -87.330 -14.460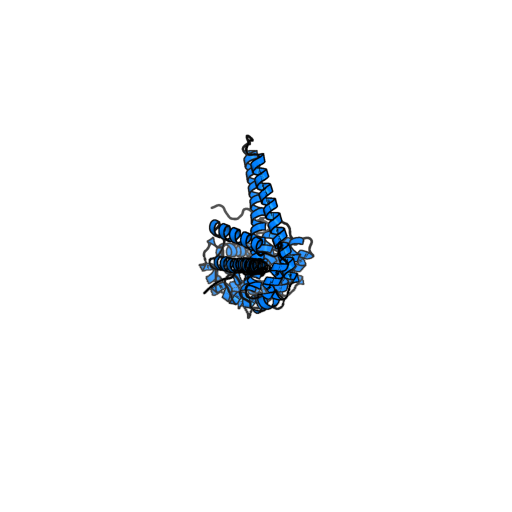 7.354 1.00 41.94 363 ASP A N 1
ATOM 2840 C CA . ASP A 1 363 ? -88.535 -15.049 6.773 1.00 41.94 363 ASP A CA 1
ATOM 2841 C C . ASP A 1 363 ? -89.214 -14.037 5.798 1.00 41.94 363 ASP A C 1
ATOM 2843 O O . ASP A 1 363 ? -89.071 -12.823 5.959 1.00 41.94 363 ASP A O 1
ATOM 2847 N N . VAL A 1 364 ? -90.038 -14.564 4.875 1.00 45.78 364 VAL A N 1
ATOM 2848 C CA . VAL A 1 364 ? -91.227 -13.957 4.205 1.00 45.78 364 VAL A CA 1
ATOM 2849 C C . VAL A 1 364 ? -91.045 -12.790 3.200 1.00 45.78 364 VAL A C 1
ATOM 2851 O O . VAL A 1 364 ? -90.970 -11.623 3.583 1.00 45.78 364 VAL A O 1
ATOM 2854 N N . LEU A 1 365 ? -91.157 -13.065 1.884 1.00 39.84 365 LEU A N 1
ATOM 2855 C CA . LEU A 1 365 ? -92.420 -13.122 1.096 1.00 39.84 365 LEU A CA 1
ATOM 2856 C C . LEU A 1 365 ? -92.162 -13.585 -0.351 1.00 39.84 365 LEU A C 1
ATOM 2858 O O . LEU A 1 365 ? -91.223 -13.052 -0.983 1.00 39.84 365 LEU A O 1
#

Foldseek 3Di:
DPDPPPPDDPVRDDPVVVVLVVLLVCLAPVNDLPVLVVCVVVCVVVVLLVLLLVLLPDLVSCVPLVSLLVNLSSLSSLLSSLAPPQVSLVCQLCPVNRSSLVSLLSLLVSLLVCLVPPPDNVSSLSNNLSSLSSLLSSLPVHLSSLCSNLVDPCSLVSLLCCLQPVLVSDDPVCSLSSLCSSLSSLLSNLQRPPVSLVVVLVCLVSLLSLLVLLVVLVVLLVVLVVVLVCLCVVCVPPPDDPVRVVVNVVSSVVSVVSSVSSLVSSLSSLSSLLSSCVPPPVSLQSSLVSHVVSACVSNLVSLVVVLVVCVVVVPDDPVRNVSSVSSSVSRVVVRVVVVVVVVVVVVVVPDPDDDDDDDDDDDDD

pLDDT: mean 87.4, std 16.53, range [30.78, 98.75]

Sequence (365 aa):
QKGYGKYLKLSDLTAGRLSMEALLGLTSKRAGDWFKEELRILKGCDFLMNTIINLCESETDLNDEGQLNKIDRTLRVVENVTFMNEENQKYIITYKSGLFIETCIKLIKFCKNSVITSLDSASFLSTLLSVLRIFTNLTSESASGCLAIGSFSGVFDLLLEMVFELPSFIVPDSRFELLILLLCLCINLVEFCDVIRESFVKRNAMFQRLIDIFIERTNEAQKTEQQADDLLESHENQTLTEAMQDSLLNQVLAKSGKHMEHCIIAACVCLLIGCGIKENRKAMDVVKEQLPEASFDSMVDVLIKLKEFAHLADIMTPSGVKRVEKILAVFTSLNTSSINCENSLLSSDATFDDSSFIKTDDDVL

InterPro domains:
  IPR011989 Armadillo-like helical [G3DSA:1.25.10.10] (2-333)
  IPR012502 WAPL domain [PS51271] (1-313)
  IPR022771 Wings apart-like protein, C-terminal [PF07814] (9-194)
  IPR039874 Wings apart-like protein [PTHR22100] (6-327)